Protein AF-A0A2V7NY62-F1 (afdb_monomer_lite)

Radius of gyration: 22.8 Å; chains: 1; bounding box: 53×34×75 Å

Sequence (214 aa):
GAIASGAIGDGGRGTGDGFYSIYVAPWLTPFALSVGVFALVAFAFLAAVYLTLETEDQPLREDFRRRALGAGVALFFAAVAVLLLARGGAPSLLDDLVFAPWALPLHLLTGVAAVTALGALSRRHYRIARIAAAGQVTLIFWGWPLSQYPNILPPDLAIADVAAPDATLRLALGALVLGAIVLFPSLYLLFRVFKRTSDVRHQTSDISRPASDV

pLDDT: mean 87.35, std 12.33, range [49.97, 98.19]

Foldseek 3Di:
DLQLLLLQVVLPPPPVDDPCSNPPVSCVDQLNVLVVVLVVLLVQLLVLLVCLVVDPDPVVSVVSLVSNLVSLVVNVVSVVSNLVSCVVRPVLLNCLCCPPPVNVVLVVLLVVLSCQLNVCSVVVVSVSNNVSSVSNVVSVVVSRVSSQPQASGPPPHGCVVPPDPPVVVVVVVVCVVVCCVVPVVVVVVVVVVVVVVVVVVVVVVVVPPPPPDD

Secondary structure (DSSP, 8-state):
-TTTTTTTGGGGS--S--HHHHHTGGGGSHHHHHHHHHHHHHHHHHHHHHHHHH--SHHHHHHHHHHHHHHHHHHHHHHHHHHHHHHHH-HHHHHHHHHSTTHHHHHHHHHHHHHHHHHHHHTT-HHHHHHHHHHHHHHHHHHHHHHHTTEEETTTEETTTTPPPHHHHHHHHHHHHHHHHHHHHHHHHHHHHHHHHHHHHHHHHHHTS-----

Structure (mmCIF, N/CA/C/O backbone):
data_AF-A0A2V7NY62-F1
#
_entry.id   AF-A0A2V7NY62-F1
#
loop_
_atom_site.group_PDB
_atom_site.id
_atom_site.type_symbol
_atom_site.label_atom_id
_atom_site.label_alt_id
_atom_site.label_comp_id
_atom_site.label_asym_id
_atom_site.label_entity_id
_atom_site.label_seq_id
_atom_site.pdbx_PDB_ins_code
_atom_site.Cartn_x
_atom_site.Cartn_y
_atom_site.Cartn_z
_atom_site.occupancy
_atom_site.B_iso_or_equiv
_atom_site.auth_seq_id
_atom_site.auth_comp_id
_atom_site.auth_asym_id
_atom_site.auth_atom_id
_atom_site.pdbx_PDB_model_num
ATOM 1 N N . GLY A 1 1 ? 10.265 -2.817 -4.741 1.00 79.00 1 GLY A N 1
ATOM 2 C CA . GLY A 1 1 ? 11.641 -2.301 -4.699 1.00 79.00 1 GLY A CA 1
ATOM 3 C C . GLY A 1 1 ? 12.320 -2.559 -6.021 1.00 79.00 1 GLY A C 1
ATOM 4 O O . GLY A 1 1 ? 12.013 -1.852 -6.963 1.00 79.00 1 GLY A O 1
ATOM 5 N N . ALA A 1 2 ? 13.122 -3.623 -6.109 1.00 84.88 2 ALA A N 1
ATOM 6 C CA . ALA A 1 2 ? 13.931 -3.963 -7.287 1.00 84.88 2 ALA A CA 1
ATOM 7 C C . ALA A 1 2 ? 13.157 -4.084 -8.620 1.00 84.88 2 ALA A C 1
ATOM 9 O O . ALA A 1 2 ? 13.650 -3.644 -9.653 1.00 84.88 2 ALA A O 1
ATOM 10 N N . ILE A 1 3 ? 11.937 -4.639 -8.595 1.00 84.56 3 ILE A N 1
ATOM 11 C CA . ILE A 1 3 ? 11.057 -4.706 -9.780 1.00 84.56 3 ILE A CA 1
ATOM 12 C C . ILE A 1 3 ? 10.608 -3.302 -10.201 1.00 84.56 3 ILE A C 1
ATOM 14 O O . ILE A 1 3 ? 10.753 -2.919 -11.354 1.00 84.56 3 ILE A O 1
ATOM 18 N N . ALA A 1 4 ? 10.104 -2.519 -9.246 1.00 82.31 4 ALA A N 1
ATOM 19 C CA . ALA A 1 4 ? 9.559 -1.187 -9.503 1.00 82.31 4 ALA A CA 1
ATOM 20 C C . ALA A 1 4 ? 10.626 -0.178 -9.970 1.00 82.31 4 ALA A C 1
ATOM 22 O O . ALA A 1 4 ? 10.297 0.788 -10.645 1.00 82.31 4 ALA A O 1
ATOM 23 N N . SER A 1 5 ? 11.897 -0.402 -9.623 1.00 81.69 5 SER A N 1
ATOM 24 C CA . SER A 1 5 ? 13.030 0.382 -10.125 1.00 81.69 5 SER A CA 1
ATOM 25 C C . SER A 1 5 ? 13.551 -0.070 -11.491 1.00 81.69 5 SER A C 1
ATOM 27 O O . SER A 1 5 ? 14.477 0.547 -11.998 1.00 81.69 5 SER A O 1
ATOM 29 N N . GLY A 1 6 ? 13.046 -1.171 -12.059 1.00 79.06 6 GLY A N 1
ATOM 30 C CA . GLY A 1 6 ? 13.589 -1.749 -13.296 1.00 79.06 6 GLY A CA 1
ATOM 31 C C . GLY A 1 6 ? 14.977 -2.388 -13.142 1.00 79.06 6 GLY A C 1
ATOM 32 O O . GLY A 1 6 ? 15.514 -2.933 -14.098 1.00 79.06 6 GLY A O 1
ATOM 33 N N . ALA A 1 7 ? 15.538 -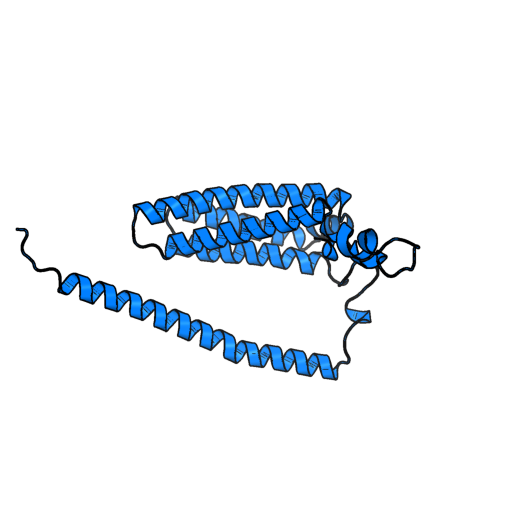2.417 -11.927 1.00 77.75 7 ALA A N 1
ATOM 34 C CA . ALA A 1 7 ? 16.925 -2.822 -11.662 1.00 77.75 7 ALA A CA 1
ATOM 35 C C . ALA A 1 7 ? 17.218 -4.308 -11.960 1.00 77.75 7 ALA A C 1
ATOM 37 O O . ALA A 1 7 ? 18.371 -4.724 -11.968 1.00 77.75 7 ALA A O 1
ATOM 38 N N . ILE A 1 8 ? 16.177 -5.117 -12.176 1.00 75.50 8 ILE A N 1
ATOM 39 C CA . ILE A 1 8 ? 16.282 -6.535 -12.552 1.00 75.50 8 ILE A CA 1
ATOM 40 C C . ILE A 1 8 ? 16.370 -6.700 -14.084 1.00 75.50 8 ILE A C 1
ATOM 42 O O . ILE A 1 8 ? 16.886 -7.709 -14.560 1.00 75.50 8 ILE A O 1
ATOM 46 N N . GLY A 1 9 ? 15.902 -5.716 -14.865 1.00 63.53 9 GLY A N 1
ATOM 47 C CA . GLY A 1 9 ? 15.844 -5.781 -16.332 1.00 63.53 9 GLY A CA 1
ATOM 48 C C . GLY A 1 9 ? 17.215 -5.798 -17.015 1.00 63.53 9 GLY A C 1
ATOM 49 O O . GLY A 1 9 ? 17.368 -6.405 -18.072 1.00 63.53 9 GLY A O 1
ATOM 50 N N . ASP A 1 10 ? 18.237 -5.224 -16.379 1.00 59.34 10 ASP A N 1
ATOM 51 C CA . ASP A 1 10 ? 19.603 -5.191 -16.920 1.00 59.34 10 ASP A CA 1
ATOM 52 C C . ASP A 1 10 ? 20.361 -6.515 -16.744 1.00 59.34 10 ASP A C 1
ATOM 54 O O . ASP A 1 10 ? 21.336 -6.788 -17.446 1.00 59.34 10 ASP A O 1
ATOM 58 N N . GLY A 1 11 ? 19.872 -7.388 -15.860 1.00 55.59 11 GLY A N 1
ATOM 59 C CA . GLY A 1 11 ? 20.559 -8.598 -15.423 1.00 55.59 11 GLY A CA 1
ATOM 60 C C . GLY A 1 11 ? 20.749 -9.700 -16.476 1.00 55.59 11 GLY A C 1
ATOM 61 O O . GLY A 1 11 ? 21.504 -10.643 -16.262 1.00 55.59 11 GLY A O 1
ATOM 62 N N . GLY A 1 12 ? 20.087 -9.611 -17.628 1.00 52.84 12 GLY A N 1
ATOM 63 C CA . GLY A 1 12 ? 20.143 -10.640 -18.673 1.00 52.84 12 GLY A CA 1
ATOM 64 C C . GLY A 1 12 ? 21.015 -10.295 -19.881 1.00 52.84 12 GLY A C 1
ATOM 65 O O . GLY A 1 12 ? 21.162 -11.127 -20.773 1.00 52.84 12 GLY A O 1
ATOM 66 N N . ARG A 1 13 ? 21.577 -9.081 -19.951 1.00 56.19 13 ARG A N 1
ATOM 67 C CA . ARG A 1 13 ? 22.148 -8.529 -21.197 1.00 56.19 13 ARG A CA 1
ATOM 68 C C . ARG A 1 13 ? 23.584 -8.962 -21.514 1.00 56.19 13 ARG A C 1
ATOM 70 O O . ARG A 1 13 ? 24.153 -8.487 -22.491 1.00 56.19 13 ARG A O 1
ATOM 77 N N . GLY A 1 14 ? 24.170 -9.875 -20.737 1.00 53.78 14 GLY A N 1
ATOM 78 C CA . GLY A 1 14 ? 25.509 -10.403 -21.022 1.00 53.78 14 GLY A CA 1
ATOM 79 C C . GLY A 1 14 ? 26.622 -9.359 -20.886 1.00 53.78 14 GLY A C 1
ATOM 80 O O . GLY A 1 14 ? 27.592 -9.403 -21.635 1.00 53.78 14 GLY A O 1
ATOM 81 N N . THR A 1 15 ? 26.506 -8.433 -19.927 1.00 60.53 15 THR A N 1
ATOM 82 C CA . THR A 1 15 ? 27.477 -7.347 -19.680 1.00 60.53 15 THR A CA 1
ATOM 83 C C . THR A 1 15 ? 28.841 -7.823 -19.157 1.00 60.53 15 THR A C 1
ATOM 85 O O . THR A 1 15 ? 29.740 -7.009 -18.971 1.00 60.53 15 THR A O 1
ATOM 88 N N . GLY A 1 16 ? 29.031 -9.130 -18.935 1.00 60.09 16 GLY A N 1
ATOM 89 C CA . GLY A 1 16 ? 30.239 -9.689 -18.311 1.00 60.09 16 GLY A CA 1
ATOM 90 C C . GLY A 1 16 ? 30.264 -9.549 -16.784 1.00 60.09 16 GLY A C 1
ATOM 91 O O . GLY A 1 16 ? 31.255 -9.901 -16.148 1.00 60.09 16 GLY A O 1
ATOM 92 N N . ASP A 1 17 ? 29.168 -9.068 -16.199 1.00 70.56 17 ASP A N 1
ATOM 93 C CA . ASP A 1 17 ? 28.997 -8.903 -14.763 1.00 70.56 17 ASP A CA 1
ATOM 94 C C . ASP A 1 17 ? 28.769 -10.244 -14.044 1.00 70.56 17 ASP A C 1
ATOM 96 O O . ASP A 1 17 ? 28.156 -11.176 -14.568 1.00 70.56 17 ASP A O 1
ATOM 100 N N . GLY A 1 18 ? 29.280 -10.356 -12.815 1.00 81.00 18 GLY A N 1
ATOM 101 C CA . GLY A 1 18 ? 29.155 -11.569 -12.005 1.00 81.00 18 GLY A CA 1
ATOM 102 C C . GLY A 1 18 ? 27.724 -11.842 -11.517 1.00 81.00 18 GLY A C 1
ATOM 103 O O . GLY A 1 18 ? 26.874 -10.958 -11.457 1.00 81.00 18 GLY A O 1
ATOM 104 N N . PHE A 1 19 ? 27.464 -13.074 -11.065 1.00 83.69 19 PHE A N 1
ATOM 105 C CA . PHE A 1 19 ? 26.154 -13.490 -10.531 1.00 83.69 19 PHE A CA 1
ATOM 106 C C . PHE A 1 19 ? 25.592 -12.524 -9.469 1.00 83.69 19 PHE A C 1
ATOM 108 O O . PHE A 1 19 ? 24.400 -12.225 -9.455 1.00 83.69 19 PHE A O 1
ATOM 115 N N . TYR A 1 20 ? 26.448 -12.014 -8.580 1.00 85.06 20 TYR A N 1
ATOM 116 C CA . TYR A 1 20 ? 26.029 -11.131 -7.492 1.00 85.06 20 TYR A CA 1
ATOM 117 C C . TYR A 1 20 ? 25.427 -9.808 -7.988 1.00 85.06 20 TYR A C 1
ATOM 119 O O . TYR A 1 20 ? 24.367 -9.408 -7.508 1.00 85.06 20 TYR A O 1
ATOM 127 N N . SER A 1 21 ? 26.074 -9.130 -8.938 1.00 82.75 21 SER A N 1
ATOM 128 C CA . SER A 1 21 ? 25.613 -7.829 -9.444 1.00 82.75 21 SER A CA 1
ATOM 129 C C . SER A 1 21 ? 24.309 -7.945 -10.224 1.00 82.75 21 SER A C 1
ATOM 131 O O . SER A 1 21 ? 23.490 -7.036 -10.167 1.00 82.75 21 SER A O 1
ATOM 133 N N . ILE A 1 22 ? 24.092 -9.082 -10.881 1.00 81.56 22 ILE A N 1
ATOM 134 C CA . ILE A 1 22 ? 22.891 -9.359 -11.667 1.00 81.56 22 ILE A CA 1
ATOM 135 C C . ILE A 1 22 ? 21.709 -9.785 -10.782 1.00 81.56 22 ILE A C 1
ATOM 137 O O . ILE A 1 22 ? 20.609 -9.255 -10.914 1.00 81.56 22 ILE A O 1
ATOM 141 N N . TYR A 1 23 ? 21.911 -10.751 -9.880 1.00 82.44 23 TYR A N 1
ATOM 142 C CA . TYR A 1 23 ? 20.799 -11.427 -9.198 1.00 82.44 23 TYR A CA 1
ATOM 143 C C . TYR A 1 23 ? 20.583 -10.982 -7.750 1.00 82.44 23 TYR A C 1
ATOM 145 O O . TYR A 1 23 ? 19.488 -11.172 -7.224 1.00 82.44 23 TYR A O 1
ATOM 153 N N . VAL A 1 24 ? 21.593 -10.403 -7.091 1.00 87.00 24 VAL A N 1
ATOM 154 C CA . VAL A 1 24 ? 21.549 -10.101 -5.647 1.00 87.00 24 VAL A CA 1
ATOM 155 C C . VAL A 1 24 ? 21.560 -8.597 -5.384 1.00 87.00 24 VAL A C 1
ATOM 157 O O . VAL A 1 24 ? 20.684 -8.090 -4.684 1.00 87.00 24 VAL A O 1
ATOM 160 N N . ALA A 1 25 ? 22.508 -7.866 -5.972 1.00 87.94 25 ALA A N 1
ATOM 161 C CA . ALA A 1 25 ? 22.685 -6.433 -5.741 1.00 87.94 25 ALA A CA 1
ATOM 162 C C . ALA A 1 25 ? 21.423 -5.576 -6.005 1.00 87.94 25 ALA A C 1
ATOM 164 O O . ALA A 1 25 ? 21.153 -4.693 -5.184 1.00 87.94 25 ALA A O 1
ATOM 165 N N . PRO A 1 26 ? 20.587 -5.837 -7.038 1.00 88.25 26 PRO A N 1
ATOM 166 C CA . PRO A 1 26 ? 19.379 -5.044 -7.294 1.00 88.25 26 PRO A CA 1
ATOM 167 C C . PRO A 1 26 ? 18.376 -5.042 -6.130 1.00 88.25 26 PRO A C 1
ATOM 169 O O . PRO A 1 26 ? 17.662 -4.059 -5.906 1.00 88.25 26 PRO A O 1
ATOM 172 N N . TRP A 1 27 ? 18.348 -6.124 -5.347 1.00 88.62 27 TRP A N 1
ATOM 173 C CA . TRP A 1 27 ? 17.464 -6.289 -4.190 1.00 88.62 27 TRP A CA 1
ATOM 174 C C . TRP A 1 27 ? 17.947 -5.551 -2.941 1.00 88.62 27 TRP A C 1
ATOM 176 O O . TRP A 1 27 ? 17.144 -5.275 -2.051 1.00 88.62 27 TRP A O 1
ATOM 186 N N . LEU A 1 28 ? 19.234 -5.202 -2.888 1.00 92.12 28 LEU A N 1
ATOM 187 C CA . LEU A 1 28 ? 19.882 -4.544 -1.750 1.00 92.12 28 LEU A CA 1
ATOM 188 C C . LEU A 1 28 ? 20.084 -3.038 -1.966 1.00 92.12 28 LEU A C 1
ATOM 190 O O . LEU A 1 28 ? 20.784 -2.383 -1.194 1.00 92.12 28 LEU A O 1
ATOM 194 N N . THR A 1 29 ? 19.468 -2.466 -3.002 1.00 91.75 29 THR A N 1
ATOM 195 C CA . THR A 1 29 ? 19.510 -1.020 -3.235 1.00 91.75 29 THR A CA 1
ATOM 196 C C . THR A 1 29 ? 18.784 -0.261 -2.114 1.00 91.75 29 THR A C 1
ATOM 198 O O . THR A 1 29 ? 17.789 -0.760 -1.575 1.00 91.75 29 THR A O 1
ATOM 201 N N . PRO A 1 30 ? 19.205 0.975 -1.774 1.00 93.75 30 PRO A N 1
ATOM 202 C CA . PRO A 1 30 ? 18.539 1.777 -0.745 1.00 93.75 30 PRO A CA 1
ATOM 203 C C . PRO A 1 30 ? 17.033 1.946 -0.982 1.00 93.75 30 PRO A C 1
ATOM 205 O O . PRO A 1 30 ? 16.245 1.865 -0.043 1.00 93.75 30 PRO A O 1
ATOM 208 N N . PHE A 1 31 ? 16.621 2.119 -2.243 1.00 92.56 31 PHE A N 1
ATOM 209 C CA . PHE A 1 31 ? 15.210 2.182 -2.622 1.00 92.56 31 PHE A CA 1
ATOM 210 C C . PHE A 1 31 ? 14.484 0.843 -2.418 1.00 92.56 31 PHE A C 1
ATOM 212 O O . PHE A 1 31 ? 13.377 0.814 -1.884 1.00 92.56 31 PHE A O 1
ATOM 219 N N . ALA A 1 32 ? 15.085 -0.292 -2.794 1.00 93.44 32 ALA A N 1
ATOM 220 C CA . ALA A 1 32 ? 14.453 -1.591 -2.570 1.00 93.44 32 ALA A CA 1
ATOM 221 C C . ALA A 1 32 ? 14.270 -1.896 -1.076 1.00 93.44 32 ALA A C 1
ATOM 223 O O . ALA A 1 32 ? 13.191 -2.342 -0.675 1.00 93.44 32 ALA A O 1
ATOM 224 N N . LEU A 1 33 ? 15.284 -1.591 -0.262 1.00 95.56 33 LEU A N 1
ATOM 225 C CA . LEU A 1 33 ? 15.228 -1.751 1.188 1.00 95.56 33 LEU A CA 1
ATOM 226 C C . LEU A 1 33 ? 14.191 -0.823 1.827 1.00 95.56 33 LEU A C 1
ATOM 228 O O . LEU A 1 33 ? 13.427 -1.276 2.678 1.00 95.56 33 LEU A O 1
ATOM 232 N N . SER A 1 34 ? 14.100 0.442 1.402 1.00 96.19 34 SER A N 1
ATOM 233 C CA . SER A 1 34 ? 13.106 1.373 1.950 1.00 96.19 34 SER A CA 1
ATOM 234 C C . SER A 1 34 ? 11.674 0.938 1.646 1.00 96.19 34 SER A C 1
ATOM 236 O O . SER A 1 34 ? 10.823 1.004 2.530 1.00 96.19 34 SER A O 1
ATOM 238 N N . VAL A 1 35 ? 11.415 0.401 0.448 1.00 95.25 35 VAL A N 1
ATOM 239 C CA . VAL A 1 35 ? 10.116 -0.197 0.099 1.00 95.25 35 VAL A CA 1
ATOM 240 C C . VAL A 1 35 ? 9.810 -1.414 0.983 1.00 95.25 35 VAL A C 1
ATOM 242 O O . VAL A 1 35 ? 8.673 -1.580 1.423 1.00 95.25 35 VAL A O 1
ATOM 245 N N . GLY A 1 36 ? 10.812 -2.245 1.290 1.00 95.62 36 GLY A N 1
ATOM 246 C CA . GLY A 1 36 ? 10.665 -3.375 2.216 1.00 95.62 36 GLY A CA 1
ATOM 247 C C . GLY A 1 36 ? 10.337 -2.936 3.648 1.00 95.62 36 GLY A C 1
ATOM 248 O O . GLY A 1 36 ? 9.400 -3.453 4.256 1.00 95.62 36 GLY A O 1
ATOM 249 N N . VAL A 1 37 ? 11.053 -1.934 4.168 1.00 97.38 37 VAL A N 1
ATOM 250 C CA . VAL A 1 37 ? 10.785 -1.336 5.488 1.00 97.38 37 VAL A CA 1
ATOM 251 C C . VAL A 1 37 ? 9.393 -0.709 5.528 1.00 97.38 37 VAL A C 1
ATOM 253 O O . VAL A 1 37 ? 8.649 -0.921 6.481 1.00 97.38 37 VAL A O 1
ATOM 256 N N . PHE A 1 38 ? 9.004 0.015 4.481 1.00 97.44 38 PHE A N 1
ATOM 257 C CA . PHE A 1 38 ? 7.668 0.587 4.353 1.00 97.44 38 PHE A CA 1
ATOM 258 C C . PHE A 1 38 ? 6.573 -0.483 4.425 1.00 97.44 38 PHE A C 1
ATOM 260 O O . PHE A 1 38 ? 5.624 -0.336 5.197 1.00 97.44 38 PHE A O 1
ATOM 267 N N . ALA A 1 39 ? 6.733 -1.589 3.692 1.00 96.75 39 ALA A N 1
ATOM 268 C CA . ALA A 1 39 ? 5.800 -2.711 3.745 1.00 96.75 39 ALA A CA 1
ATOM 269 C C . ALA A 1 39 ? 5.725 -3.321 5.155 1.00 96.75 39 ALA A C 1
ATOM 271 O O . ALA A 1 39 ? 4.629 -3.522 5.678 1.00 96.75 39 ALA A O 1
ATOM 272 N N . LEU A 1 40 ? 6.870 -3.552 5.807 1.00 97.94 40 LEU A N 1
ATOM 273 C CA . LEU A 1 40 ? 6.925 -4.066 7.178 1.00 97.94 40 LEU A CA 1
ATOM 274 C C . LEU A 1 40 ? 6.156 -3.164 8.154 1.00 97.94 40 LEU A C 1
ATOM 276 O O . LEU A 1 40 ? 5.351 -3.652 8.949 1.00 97.94 40 LEU A O 1
ATOM 280 N N . VAL A 1 41 ? 6.368 -1.850 8.075 1.00 98.12 41 VAL A N 1
ATOM 281 C CA . VAL A 1 41 ? 5.684 -0.873 8.931 1.00 98.12 41 VAL A CA 1
ATOM 282 C C . VAL A 1 41 ? 4.182 -0.829 8.632 1.00 98.12 41 VAL A C 1
ATOM 284 O O . VAL A 1 41 ? 3.384 -0.745 9.566 1.00 98.12 41 VAL A O 1
ATOM 287 N N . ALA A 1 42 ? 3.769 -0.962 7.368 1.00 97.88 42 ALA A N 1
ATOM 288 C CA . ALA A 1 42 ? 2.356 -1.046 6.994 1.00 97.88 42 ALA A CA 1
ATOM 289 C C . ALA A 1 42 ? 1.675 -2.283 7.600 1.00 97.88 42 ALA A C 1
ATOM 291 O O . ALA A 1 42 ? 0.579 -2.175 8.156 1.00 97.88 42 ALA A O 1
ATOM 292 N N . PHE A 1 43 ? 2.337 -3.443 7.560 1.00 97.88 43 PHE A N 1
ATOM 293 C CA . PHE A 1 43 ? 1.832 -4.657 8.202 1.00 97.88 43 PHE A CA 1
ATOM 294 C C . PHE A 1 43 ? 1.799 -4.536 9.725 1.00 97.88 43 PHE A C 1
ATOM 296 O O . PHE A 1 43 ? 0.810 -4.936 10.336 1.00 97.88 43 PHE A O 1
ATOM 303 N N . ALA A 1 44 ? 2.821 -3.939 10.344 1.00 98.00 44 ALA A N 1
ATOM 304 C CA . ALA A 1 44 ? 2.837 -3.687 11.783 1.00 98.00 44 ALA A CA 1
ATOM 305 C C . ALA A 1 44 ? 1.692 -2.753 12.210 1.00 98.00 44 ALA A C 1
ATOM 307 O O . ALA A 1 44 ? 1.009 -3.021 13.201 1.00 98.00 44 ALA A O 1
ATOM 308 N N . PHE A 1 45 ? 1.434 -1.695 11.434 1.00 98.19 45 PHE A N 1
ATOM 309 C CA . PHE A 1 45 ? 0.295 -0.802 11.630 1.00 98.19 45 PHE A CA 1
ATOM 310 C C . PHE A 1 45 ? -1.032 -1.561 11.539 1.00 98.19 45 PHE A C 1
ATOM 312 O O . PHE A 1 45 ? -1.847 -1.487 12.460 1.00 98.19 45 PHE A O 1
ATOM 319 N N . LEU A 1 46 ? -1.235 -2.342 10.474 1.00 97.75 46 LEU A N 1
ATOM 320 C CA . LEU A 1 46 ? -2.472 -3.091 10.269 1.00 97.75 46 LEU A CA 1
ATOM 321 C C . LEU A 1 46 ? -2.693 -4.132 11.377 1.00 97.75 46 LEU A C 1
ATOM 323 O O . LEU A 1 46 ? -3.784 -4.206 11.940 1.00 97.75 46 LEU A O 1
ATOM 327 N N . ALA A 1 47 ? -1.649 -4.874 11.748 1.00 97.81 47 ALA A N 1
ATOM 328 C CA . ALA A 1 47 ? -1.691 -5.838 12.841 1.00 97.81 47 ALA A CA 1
ATOM 329 C C . ALA A 1 47 ? -2.069 -5.166 14.169 1.00 97.81 47 ALA A C 1
ATOM 331 O O . ALA A 1 47 ? -2.996 -5.617 14.838 1.00 97.81 47 ALA A O 1
ATOM 332 N N . ALA A 1 48 ? -1.428 -4.048 14.524 1.00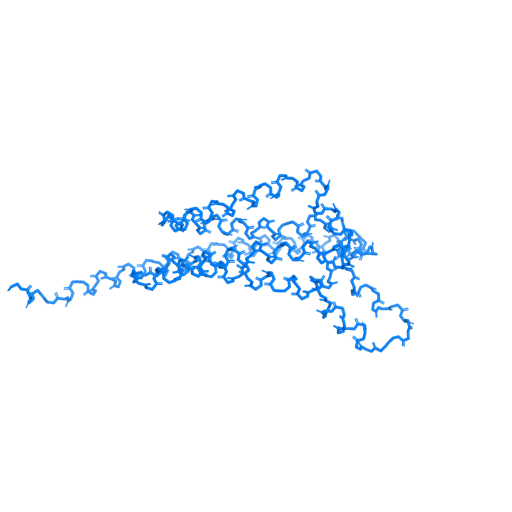 97.44 48 ALA A N 1
ATOM 333 C CA . ALA A 1 48 ? -1.729 -3.321 15.756 1.00 97.44 48 ALA A CA 1
ATOM 334 C C . ALA A 1 48 ? -3.170 -2.782 15.784 1.00 97.44 48 ALA A C 1
ATOM 336 O O . ALA A 1 48 ? -3.846 -2.883 16.809 1.00 97.44 48 ALA A O 1
ATOM 337 N N . VAL A 1 49 ? -3.684 -2.263 14.661 1.00 97.38 49 VAL A N 1
ATOM 338 C CA . VAL A 1 49 ? -5.081 -1.807 14.548 1.00 97.38 49 VAL A CA 1
ATOM 339 C C . VAL A 1 49 ? -6.063 -2.964 14.740 1.00 97.38 49 VAL A C 1
ATOM 341 O O . VAL A 1 49 ? -7.044 -2.823 15.473 1.00 97.38 49 VAL A O 1
ATOM 344 N N . TYR A 1 50 ? -5.804 -4.111 14.109 1.00 95.69 50 TYR A N 1
ATOM 345 C CA . TYR A 1 50 ? -6.660 -5.290 14.237 1.00 95.69 50 TYR A CA 1
ATOM 346 C C . TYR A 1 50 ? -6.636 -5.851 15.665 1.00 95.69 50 TYR A C 1
ATOM 348 O O . TYR A 1 50 ? -7.700 -6.100 16.229 1.00 95.69 50 TYR A O 1
ATOM 356 N N . LEU A 1 51 ? -5.453 -5.959 16.279 1.00 96.06 51 LEU A N 1
ATOM 357 C CA . LEU A 1 51 ? -5.290 -6.420 17.662 1.00 96.06 51 LEU A CA 1
ATOM 358 C C . LEU A 1 51 ? -5.944 -5.475 18.672 1.00 96.06 51 LEU A C 1
ATOM 360 O O . LEU A 1 51 ? -6.521 -5.935 19.653 1.00 96.06 51 LEU A O 1
ATOM 364 N N . THR A 1 52 ? -5.936 -4.164 18.416 1.00 95.31 52 THR A N 1
ATOM 365 C CA . THR A 1 52 ? -6.643 -3.188 19.264 1.00 95.31 52 THR A CA 1
ATOM 366 C C . THR A 1 52 ? -8.151 -3.462 19.297 1.00 95.31 52 THR A C 1
ATOM 368 O O . THR A 1 52 ? -8.780 -3.321 20.340 1.00 95.31 52 THR A O 1
ATOM 371 N N . LEU A 1 53 ? -8.752 -3.845 18.166 1.00 93.69 53 LEU A N 1
ATOM 372 C CA . LEU A 1 53 ? -10.186 -4.141 18.105 1.00 93.69 53 LEU A CA 1
ATOM 373 C C . LEU A 1 53 ? -10.532 -5.493 18.744 1.00 93.69 53 LEU A C 1
ATOM 375 O O . LEU A 1 53 ? -11.612 -5.615 19.314 1.00 93.69 53 LEU A O 1
ATOM 379 N N . GLU A 1 54 ? -9.647 -6.482 18.616 1.00 91.12 54 GLU A N 1
ATOM 380 C CA . GLU A 1 54 ? -9.894 -7.857 19.074 1.00 91.12 54 GLU A CA 1
ATOM 381 C C . GLU A 1 54 ? -9.558 -8.069 20.559 1.00 91.12 54 GLU A C 1
ATOM 383 O O . GLU A 1 54 ? -10.067 -8.986 21.191 1.00 91.12 54 GLU A O 1
ATOM 388 N N . THR A 1 55 ? -8.712 -7.219 21.144 1.00 92.06 55 THR A N 1
ATOM 389 C CA . THR A 1 55 ? -8.319 -7.343 22.552 1.00 92.06 55 THR A CA 1
ATOM 390 C C . THR A 1 55 ? -9.436 -6.857 23.472 1.00 92.06 55 THR A C 1
ATOM 392 O O . THR A 1 55 ? -9.892 -5.716 23.352 1.00 92.06 55 THR A O 1
ATOM 395 N N . GLU A 1 56 ? -9.849 -7.686 24.431 1.00 88.44 56 GLU A N 1
ATOM 396 C CA . GLU A 1 56 ? -10.871 -7.342 25.429 1.00 88.44 56 GLU A CA 1
ATOM 397 C C . GLU A 1 56 ? -10.309 -6.623 26.659 1.00 88.44 56 GLU A C 1
ATOM 399 O O . GLU A 1 56 ? -10.917 -5.666 27.146 1.00 88.44 56 GLU A O 1
ATOM 404 N N . ASP A 1 57 ? -9.123 -7.043 27.106 1.00 91.94 57 ASP A N 1
ATOM 405 C CA . ASP A 1 57 ? -8.422 -6.483 28.258 1.00 91.94 57 ASP A CA 1
ATOM 406 C C . ASP A 1 57 ? -8.009 -5.019 28.018 1.00 91.94 57 ASP A C 1
ATOM 408 O O . ASP A 1 57 ? -7.294 -4.700 27.064 1.00 91.94 57 ASP A O 1
ATOM 412 N N . GLN A 1 58 ? -8.476 -4.103 28.873 1.00 90.75 58 GLN A N 1
ATOM 413 C CA . GLN A 1 58 ? -8.329 -2.656 28.662 1.00 90.75 58 GLN A CA 1
ATOM 414 C C . GLN A 1 58 ? -6.865 -2.174 28.672 1.00 90.75 58 GLN A C 1
ATOM 416 O O . GLN A 1 58 ? -6.503 -1.409 27.770 1.00 90.75 58 GLN A O 1
ATOM 421 N N . PRO A 1 59 ? -6.000 -2.591 29.621 1.00 93.88 59 PRO A N 1
ATOM 422 C CA . PRO A 1 59 ? -4.584 -2.235 29.611 1.00 93.88 59 PRO A CA 1
ATOM 423 C C . PRO A 1 59 ? -3.866 -2.722 28.348 1.00 93.88 59 PRO A C 1
ATOM 425 O O . PRO A 1 59 ? -3.165 -1.937 27.705 1.00 93.88 59 PRO A O 1
ATOM 428 N N . LEU A 1 60 ? -4.083 -3.977 27.940 1.00 94.56 60 LEU A N 1
ATOM 429 C CA . LEU A 1 60 ? -3.459 -4.535 26.738 1.00 94.56 60 LEU A CA 1
ATOM 430 C C . LEU A 1 60 ? -3.977 -3.872 25.450 1.00 94.56 60 LEU A C 1
ATOM 432 O O . LEU A 1 60 ? -3.204 -3.575 24.537 1.00 94.56 60 LEU A O 1
ATOM 436 N N . ARG A 1 61 ? -5.277 -3.561 25.385 1.00 96.50 61 ARG A N 1
ATOM 437 C CA . ARG A 1 61 ? -5.873 -2.808 24.273 1.00 96.50 61 ARG A CA 1
ATOM 438 C C . ARG A 1 61 ? -5.228 -1.433 24.118 1.00 96.50 61 ARG A C 1
ATOM 440 O O . ARG A 1 61 ? -4.984 -0.983 22.998 1.00 96.50 61 ARG A O 1
ATOM 447 N N . GLU A 1 62 ? -4.972 -0.747 25.227 1.00 94.94 62 GLU A N 1
ATOM 448 C CA . GLU A 1 62 ? -4.340 0.570 25.221 1.00 94.94 62 GLU A CA 1
ATOM 449 C C . GLU A 1 62 ? -2.883 0.508 24.736 1.00 94.94 62 GLU A C 1
ATOM 451 O O . GLU A 1 62 ? -2.454 1.403 24.005 1.00 94.94 62 GLU A O 1
ATOM 456 N N . ASP A 1 63 ? -2.148 -0.561 25.054 1.00 96.31 63 ASP A N 1
ATOM 457 C CA . ASP A 1 63 ? -0.810 -0.806 24.501 1.00 96.31 63 ASP A CA 1
ATOM 458 C C . ASP A 1 63 ? -0.862 -0.984 22.973 1.00 96.31 63 ASP A C 1
ATOM 460 O O . ASP A 1 63 ? -0.185 -0.260 22.236 1.00 96.31 63 ASP A O 1
ATOM 464 N N . PHE A 1 64 ? -1.754 -1.842 22.459 1.00 96.69 64 PHE A N 1
ATOM 465 C CA . PHE A 1 64 ? -1.934 -1.987 21.009 1.00 96.69 64 PHE A CA 1
ATOM 466 C C . PHE A 1 64 ? -2.366 -0.689 20.327 1.00 96.69 64 PHE A C 1
ATOM 468 O O . PHE A 1 64 ? -1.866 -0.378 19.245 1.00 96.69 64 PHE A O 1
ATOM 475 N N . ARG A 1 65 ? -3.212 0.122 20.973 1.00 97.50 65 ARG A N 1
ATOM 476 C CA . ARG A 1 65 ? -3.620 1.434 20.454 1.00 97.50 65 ARG A CA 1
ATOM 477 C C . ARG A 1 65 ? -2.424 2.376 20.306 1.00 97.50 65 ARG A C 1
ATOM 479 O O . ARG A 1 65 ? -2.302 3.053 19.284 1.00 97.50 65 ARG A O 1
ATOM 486 N N . ARG A 1 66 ? -1.536 2.428 21.304 1.00 97.00 66 ARG A N 1
ATOM 487 C CA . ARG A 1 66 ? -0.312 3.248 21.259 1.00 97.00 66 ARG A CA 1
ATOM 488 C C . ARG A 1 66 ? 0.642 2.758 20.176 1.00 97.00 66 ARG A C 1
ATOM 490 O O . ARG A 1 66 ? 1.146 3.576 19.409 1.00 97.00 66 ARG A O 1
ATOM 497 N N . ARG A 1 67 ? 0.825 1.439 20.053 1.00 97.62 67 ARG A N 1
ATOM 498 C CA . ARG A 1 67 ? 1.623 0.826 18.979 1.00 97.62 67 ARG A CA 1
ATOM 499 C C . ARG A 1 67 ? 1.034 1.106 17.599 1.00 97.62 67 ARG A C 1
ATOM 501 O O . ARG A 1 67 ? 1.789 1.414 16.687 1.00 97.62 67 ARG A O 1
ATOM 508 N N . ALA A 1 68 ? -0.291 1.080 17.448 1.00 97.19 68 ALA A N 1
ATOM 509 C CA . ALA A 1 68 ? -0.967 1.419 16.198 1.00 97.19 68 ALA A CA 1
ATOM 510 C C . ALA A 1 68 ? -0.744 2.888 15.811 1.00 97.19 68 ALA A C 1
ATOM 512 O O . ALA A 1 68 ? -0.425 3.178 14.662 1.00 97.19 68 ALA A O 1
ATOM 513 N N . LEU A 1 69 ? -0.847 3.821 16.763 1.00 97.50 69 LEU A N 1
ATOM 514 C CA . LEU A 1 69 ? -0.540 5.232 16.509 1.00 97.50 69 LEU A CA 1
ATOM 515 C C . LEU A 1 69 ? 0.935 5.436 16.139 1.00 97.50 69 LEU A C 1
ATOM 517 O O . LEU A 1 69 ? 1.226 6.099 15.146 1.00 97.50 69 LEU A O 1
ATOM 521 N N . GLY A 1 70 ? 1.856 4.828 16.892 1.00 97.81 70 GLY A N 1
ATOM 522 C CA . GLY A 1 70 ? 3.291 4.892 16.610 1.00 97.81 70 GLY A CA 1
ATOM 523 C C . GLY A 1 70 ? 3.647 4.304 15.243 1.00 97.81 70 GLY A C 1
ATOM 524 O O . GLY A 1 70 ? 4.364 4.936 14.473 1.00 97.81 70 GLY A O 1
ATOM 525 N N . ALA A 1 71 ? 3.087 3.142 14.898 1.00 97.88 71 ALA A N 1
ATOM 526 C CA . ALA A 1 71 ? 3.278 2.504 13.599 1.00 97.88 71 ALA A CA 1
ATOM 527 C C . ALA A 1 71 ? 2.672 3.324 12.453 1.00 97.88 71 ALA A C 1
ATOM 529 O O . ALA A 1 71 ? 3.266 3.392 11.385 1.00 97.88 71 ALA A O 1
ATOM 530 N N . GLY A 1 72 ? 1.537 3.995 12.666 1.00 96.75 72 GLY A N 1
ATOM 531 C CA . GLY A 1 72 ? 0.954 4.890 11.664 1.00 96.75 72 GLY A CA 1
ATOM 532 C C . GLY A 1 72 ? 1.812 6.133 11.400 1.00 96.75 72 GLY A C 1
ATOM 533 O O . GLY A 1 72 ? 1.985 6.529 10.249 1.00 96.75 72 GLY A O 1
ATOM 534 N N . VAL A 1 73 ? 2.421 6.708 12.441 1.00 97.12 73 VAL A N 1
ATOM 535 C CA . VAL A 1 73 ? 3.406 7.794 12.290 1.00 97.12 73 VAL A CA 1
ATOM 536 C C . VAL A 1 73 ? 4.673 7.288 11.596 1.00 97.12 73 VAL A C 1
ATOM 538 O O . VAL A 1 73 ? 5.152 7.914 10.653 1.00 97.12 73 VAL A O 1
ATOM 541 N N . ALA A 1 74 ? 5.189 6.126 12.000 1.00 97.94 74 ALA A N 1
ATOM 542 C CA . ALA A 1 74 ? 6.327 5.494 11.337 1.00 97.94 74 ALA A CA 1
ATOM 543 C C . ALA A 1 74 ? 6.034 5.203 9.856 1.00 97.94 74 ALA A C 1
ATOM 545 O O . ALA A 1 74 ? 6.911 5.381 9.016 1.00 97.94 74 ALA A O 1
ATOM 546 N N . LEU A 1 75 ? 4.799 4.814 9.522 1.00 97.81 75 LEU A N 1
ATOM 547 C CA . LEU A 1 75 ? 4.373 4.542 8.152 1.00 97.81 75 LEU A CA 1
ATOM 548 C C . LEU A 1 75 ? 4.425 5.801 7.287 1.00 97.81 75 LEU A C 1
ATOM 550 O O . LEU A 1 75 ? 4.878 5.736 6.147 1.00 97.81 75 LEU A O 1
ATOM 554 N N . PHE A 1 76 ? 4.013 6.948 7.836 1.00 96.19 76 PHE A N 1
ATOM 555 C CA . PHE A 1 76 ? 4.146 8.237 7.161 1.00 96.19 76 PHE A CA 1
ATOM 556 C C . PHE A 1 76 ? 5.615 8.552 6.849 1.00 96.19 76 PHE A C 1
ATOM 558 O O . PHE A 1 76 ? 5.951 8.830 5.700 1.00 96.19 76 PHE A O 1
ATOM 565 N N . PHE A 1 77 ? 6.512 8.440 7.831 1.00 97.81 77 PHE A N 1
ATOM 566 C CA . PHE A 1 77 ? 7.940 8.686 7.601 1.00 97.81 77 PHE A CA 1
ATOM 567 C C . PHE A 1 77 ? 8.567 7.683 6.629 1.00 97.81 77 PHE A C 1
ATOM 569 O O . PHE A 1 77 ? 9.373 8.075 5.786 1.00 97.81 77 PHE A O 1
ATOM 576 N N . ALA A 1 78 ? 8.169 6.411 6.692 1.00 97.44 78 ALA A N 1
ATOM 577 C CA . ALA A 1 78 ? 8.608 5.401 5.740 1.00 97.44 78 ALA A CA 1
ATOM 578 C C . ALA A 1 78 ? 8.134 5.727 4.312 1.00 97.44 78 ALA A C 1
ATOM 580 O O . ALA A 1 78 ? 8.920 5.598 3.377 1.00 97.44 78 ALA A O 1
ATOM 581 N N . ALA A 1 79 ? 6.902 6.223 4.135 1.00 94.62 79 ALA A N 1
ATOM 582 C CA . ALA A 1 79 ? 6.408 6.687 2.836 1.00 94.62 79 ALA A CA 1
ATOM 583 C C . ALA A 1 79 ? 7.241 7.860 2.296 1.00 94.62 79 ALA A C 1
ATOM 585 O O . ALA A 1 79 ? 7.652 7.842 1.136 1.00 94.62 79 ALA A O 1
ATOM 586 N N . VAL A 1 80 ? 7.547 8.852 3.142 1.00 94.62 80 VAL A N 1
ATOM 587 C CA . VAL A 1 80 ? 8.416 9.979 2.761 1.00 94.62 80 VAL A CA 1
ATOM 588 C C . VAL A 1 80 ? 9.808 9.483 2.364 1.00 94.62 80 VAL A C 1
ATOM 590 O O . VAL A 1 80 ? 10.332 9.902 1.335 1.00 94.62 80 VAL A O 1
ATOM 593 N N . ALA A 1 81 ? 10.398 8.558 3.126 1.00 95.56 81 ALA A N 1
ATOM 594 C CA . ALA A 1 81 ? 11.699 7.976 2.804 1.00 95.56 81 ALA A CA 1
ATOM 595 C C . ALA A 1 81 ? 11.689 7.233 1.457 1.00 95.56 81 ALA A C 1
ATOM 597 O O . ALA A 1 81 ? 12.618 7.395 0.666 1.00 95.56 81 ALA A O 1
ATOM 598 N N . VAL A 1 82 ? 10.630 6.467 1.166 1.00 94.69 82 VAL A N 1
ATOM 599 C CA . VAL A 1 82 ? 10.443 5.812 -0.137 1.00 94.69 82 VAL A CA 1
ATOM 600 C C . VAL A 1 82 ? 10.385 6.846 -1.260 1.00 94.69 82 VAL A C 1
ATOM 602 O O . VAL A 1 82 ? 11.118 6.696 -2.232 1.00 94.69 82 VAL A O 1
ATOM 605 N N . LEU A 1 83 ? 9.594 7.917 -1.121 1.00 91.81 83 LEU A N 1
ATOM 606 C CA . LEU A 1 83 ? 9.485 8.973 -2.140 1.00 91.81 83 LEU A CA 1
ATOM 607 C C . LEU A 1 83 ? 10.811 9.711 -2.377 1.00 91.81 83 LEU A C 1
ATOM 609 O O . LEU A 1 83 ? 11.161 10.007 -3.518 1.00 91.81 83 LEU A O 1
ATOM 613 N N . LEU A 1 84 ? 11.574 9.992 -1.318 1.00 93.12 84 LEU A N 1
ATOM 614 C CA . LEU A 1 84 ? 12.886 10.630 -1.443 1.00 93.12 84 LEU A CA 1
ATOM 615 C C . LEU A 1 84 ? 13.890 9.722 -2.161 1.00 93.12 84 LEU A C 1
ATOM 617 O O . LEU A 1 84 ? 14.601 10.183 -3.051 1.00 93.12 84 LEU A O 1
ATOM 621 N N . LEU A 1 85 ? 13.923 8.435 -1.808 1.00 93.12 85 LEU A N 1
ATOM 622 C CA . LEU A 1 85 ? 14.822 7.459 -2.428 1.00 93.12 85 LEU A CA 1
ATOM 623 C C . LEU A 1 85 ? 14.386 7.075 -3.848 1.00 93.12 85 LEU A C 1
ATOM 625 O O . LEU A 1 85 ? 15.236 6.724 -4.664 1.00 93.12 85 LEU A O 1
ATOM 629 N N . ALA A 1 86 ? 13.097 7.199 -4.174 1.00 91.06 86 ALA A N 1
ATOM 630 C CA . ALA A 1 86 ? 12.581 6.979 -5.521 1.00 91.06 86 ALA A CA 1
ATOM 631 C C . ALA A 1 86 ? 13.181 7.960 -6.539 1.00 91.06 86 ALA A C 1
ATOM 633 O O . ALA A 1 86 ? 13.400 7.570 -7.678 1.00 91.06 86 ALA A O 1
ATOM 634 N N . ARG A 1 87 ? 13.552 9.186 -6.133 1.00 87.94 87 ARG A N 1
ATOM 635 C CA . ARG A 1 87 ? 14.201 10.166 -7.031 1.00 87.94 87 ARG A CA 1
ATOM 636 C C . ARG A 1 87 ? 15.476 9.632 -7.684 1.00 87.94 87 ARG A C 1
ATOM 638 O O . ARG A 1 87 ? 15.749 9.962 -8.830 1.00 87.94 87 ARG A O 1
ATOM 645 N N . GLY A 1 88 ? 16.257 8.842 -6.946 1.00 86.06 88 GLY A N 1
ATOM 646 C CA . GLY A 1 88 ? 17.485 8.225 -7.454 1.00 86.06 88 GLY A CA 1
ATOM 647 C C . GLY A 1 88 ? 17.313 6.765 -7.873 1.00 86.06 88 GLY A C 1
ATOM 648 O O . GLY A 1 88 ? 18.055 6.291 -8.723 1.00 86.06 88 GLY A O 1
ATOM 649 N N . GLY A 1 89 ? 16.363 6.044 -7.268 1.00 82.62 89 GLY A N 1
ATOM 650 C CA . GLY A 1 89 ? 16.187 4.608 -7.488 1.00 82.62 89 GLY A CA 1
ATOM 651 C C . GLY A 1 89 ? 15.128 4.228 -8.521 1.00 82.62 89 GLY A C 1
ATOM 652 O O . GLY A 1 89 ? 15.215 3.142 -9.073 1.00 82.62 89 GLY A O 1
ATOM 653 N N . ALA A 1 90 ? 14.119 5.068 -8.757 1.00 85.62 90 ALA A N 1
ATOM 654 C CA . ALA A 1 90 ? 12.998 4.788 -9.657 1.00 85.62 90 ALA A CA 1
ATOM 655 C C . ALA A 1 90 ? 12.319 6.099 -10.126 1.00 85.62 90 ALA A C 1
ATOM 657 O O . ALA A 1 90 ? 11.167 6.353 -9.766 1.00 85.62 90 ALA A O 1
ATOM 658 N N . PRO A 1 91 ? 13.016 6.963 -10.889 1.00 85.50 91 PRO A N 1
ATOM 659 C CA . PRO A 1 91 ? 12.509 8.290 -11.248 1.00 85.50 91 PRO A CA 1
ATOM 660 C C . PRO A 1 91 ? 11.216 8.230 -12.072 1.00 85.50 91 PRO A C 1
ATOM 662 O O . PRO A 1 91 ? 10.274 8.945 -11.755 1.00 85.50 91 PRO A O 1
ATOM 665 N N . SER A 1 92 ? 11.112 7.316 -13.043 1.00 83.88 92 SER A N 1
ATOM 666 C CA . SER A 1 92 ? 9.894 7.159 -13.855 1.00 83.88 92 SER A CA 1
ATOM 667 C C . SER A 1 92 ? 8.673 6.787 -13.007 1.00 83.88 92 SER A C 1
ATOM 669 O O . SER A 1 92 ? 7.616 7.388 -13.146 1.00 83.88 92 SER A O 1
ATOM 671 N N . LEU A 1 93 ? 8.844 5.861 -12.054 1.00 84.88 93 LEU A N 1
ATOM 672 C CA . LEU A 1 93 ? 7.788 5.490 -11.107 1.00 84.88 93 LEU A CA 1
ATOM 673 C C . LEU A 1 93 ? 7.351 6.691 -10.260 1.00 84.88 93 LEU A C 1
ATOM 675 O O . LEU A 1 93 ? 6.165 6.857 -9.989 1.00 84.88 93 LEU A O 1
ATOM 679 N N . LEU A 1 94 ? 8.310 7.501 -9.800 1.00 86.56 94 LEU A N 1
ATOM 680 C CA . LEU A 1 94 ? 8.018 8.693 -9.010 1.00 86.56 94 LEU A CA 1
ATOM 681 C C . LEU A 1 94 ? 7.203 9.704 -9.820 1.00 86.56 94 LEU A C 1
ATOM 683 O O . LEU A 1 94 ? 6.248 10.263 -9.284 1.00 86.56 94 LEU A O 1
ATOM 687 N N . ASP A 1 95 ? 7.571 9.924 -11.080 1.00 86.94 95 ASP A N 1
ATOM 688 C CA . ASP A 1 95 ? 6.892 10.888 -11.938 1.00 86.94 95 ASP A CA 1
ATOM 689 C C . ASP A 1 95 ? 5.428 10.493 -12.160 1.00 86.94 95 ASP A C 1
ATOM 691 O O . ASP A 1 95 ? 4.530 11.312 -11.951 1.00 86.94 95 ASP A O 1
ATOM 695 N N . ASP A 1 96 ? 5.169 9.220 -12.459 1.00 85.38 96 ASP A N 1
ATOM 696 C CA . ASP A 1 96 ? 3.806 8.707 -12.615 1.00 85.38 96 ASP A CA 1
ATOM 697 C C . ASP A 1 96 ? 3.031 8.712 -11.291 1.00 85.38 96 ASP A C 1
ATOM 699 O O . ASP A 1 96 ? 1.840 9.023 -11.253 1.00 85.38 96 ASP A O 1
ATOM 703 N N . LEU A 1 97 ? 3.698 8.432 -10.169 1.00 84.56 97 LEU A N 1
ATOM 704 C CA . LEU A 1 97 ? 3.056 8.450 -8.858 1.00 84.56 97 LEU A CA 1
ATOM 705 C C . LEU A 1 97 ? 2.691 9.870 -8.400 1.00 84.56 97 LEU A C 1
ATOM 707 O O . LEU A 1 97 ? 1.739 10.018 -7.641 1.00 84.56 97 LEU A O 1
ATOM 711 N N . VAL A 1 98 ? 3.416 10.908 -8.824 1.00 88.06 98 VAL A N 1
ATOM 712 C CA . VAL A 1 98 ? 3.224 12.286 -8.335 1.00 88.06 98 VAL A CA 1
ATOM 713 C C . VAL A 1 98 ? 2.454 13.162 -9.322 1.00 88.06 98 VAL A C 1
ATOM 715 O O . VAL A 1 98 ? 1.608 13.951 -8.898 1.00 88.06 98 VAL A O 1
ATOM 718 N N . PHE A 1 99 ? 2.730 13.044 -10.620 1.00 86.06 99 PHE A N 1
ATOM 719 C CA . PHE A 1 99 ? 2.250 13.989 -11.632 1.00 86.06 99 PHE A CA 1
ATOM 720 C C . PHE A 1 99 ? 1.117 13.448 -12.505 1.00 86.06 99 PHE A C 1
ATOM 722 O O . PHE A 1 99 ? 0.512 14.217 -13.255 1.00 86.06 99 PHE A O 1
ATOM 729 N N . ALA A 1 100 ? 0.776 12.161 -12.402 1.00 88.00 100 ALA A N 1
ATOM 730 C CA . ALA A 1 100 ? -0.351 11.620 -13.145 1.00 88.00 100 ALA A CA 1
ATOM 731 C C . ALA A 1 100 ? -1.690 12.254 -12.706 1.00 88.00 100 ALA A C 1
ATOM 733 O O . ALA A 1 100 ? -1.884 12.584 -11.533 1.00 88.00 100 ALA A O 1
ATOM 734 N N . PRO A 1 101 ? -2.687 12.365 -13.602 1.00 86.88 101 PRO A N 1
ATOM 735 C CA . PRO A 1 101 ? -3.988 12.955 -13.269 1.00 86.88 101 PRO A CA 1
ATOM 736 C C . PRO A 1 101 ? -4.738 12.190 -12.163 1.00 86.88 101 PRO A C 1
ATOM 738 O O . PRO A 1 101 ? -5.526 12.776 -11.421 1.00 86.88 101 PRO A O 1
ATOM 741 N N . TRP A 1 102 ? -4.480 10.887 -12.019 1.00 88.00 102 TRP A N 1
ATOM 742 C CA . TRP A 1 102 ? -5.041 10.048 -10.957 1.00 88.00 102 TRP A CA 1
ATOM 743 C C . TRP A 1 102 ? -4.230 10.097 -9.650 1.00 88.00 102 TRP A C 1
ATOM 745 O O . TRP A 1 102 ? -4.729 9.655 -8.612 1.00 88.00 102 TRP A O 1
ATOM 755 N N . ALA A 1 103 ? -3.014 10.656 -9.662 1.00 89.12 103 ALA A N 1
ATOM 756 C CA . ALA A 1 103 ? -2.151 10.721 -8.487 1.00 89.12 103 ALA A CA 1
ATOM 757 C C . ALA A 1 103 ? -2.794 11.552 -7.376 1.00 89.12 103 ALA A C 1
ATOM 759 O O . ALA A 1 103 ? -2.914 11.088 -6.242 1.00 89.12 103 ALA A O 1
ATOM 760 N N . LEU A 1 104 ? -3.269 12.756 -7.700 1.00 90.69 104 LEU A N 1
ATOM 761 C CA . LEU A 1 104 ? -3.864 13.670 -6.727 1.00 90.69 104 LEU A CA 1
ATOM 762 C C . LEU A 1 104 ? -5.073 13.064 -5.985 1.00 90.69 104 LEU A C 1
ATOM 764 O O . LEU A 1 104 ? -5.046 13.061 -4.750 1.00 90.69 104 LEU A O 1
ATOM 768 N N . PRO A 1 105 ? -6.106 12.508 -6.657 1.00 93.12 105 PRO A N 1
ATOM 769 C CA . PRO A 1 105 ? -7.220 11.884 -5.947 1.00 93.12 105 PRO A CA 1
ATOM 770 C C . PRO A 1 105 ? -6.786 10.654 -5.139 1.00 93.12 105 PRO A C 1
ATOM 772 O O . PRO A 1 105 ? -7.278 10.468 -4.027 1.00 93.12 105 PRO A O 1
ATOM 775 N N . LEU A 1 106 ? -5.838 9.847 -5.629 1.00 92.81 106 LEU A N 1
ATOM 776 C CA . LEU A 1 106 ? -5.329 8.688 -4.890 1.00 92.81 106 LEU A CA 1
ATOM 777 C C . LEU A 1 106 ? -4.617 9.100 -3.589 1.00 92.81 106 LEU A C 1
ATOM 779 O O . LEU A 1 106 ? -4.892 8.537 -2.526 1.00 92.81 106 LEU A O 1
ATOM 783 N N . HIS A 1 107 ? -3.731 10.097 -3.651 1.00 92.81 107 HIS A N 1
ATOM 784 C CA . HIS A 1 107 ? -3.011 10.616 -2.484 1.00 92.81 107 HIS A CA 1
ATOM 785 C C . HIS A 1 107 ? -3.964 11.273 -1.489 1.00 92.81 107 HIS A C 1
ATOM 787 O O . HIS A 1 107 ? -3.838 11.054 -0.283 1.00 92.81 107 HIS A O 1
ATOM 793 N N . LEU A 1 108 ? -4.957 12.017 -1.983 1.00 94.75 108 LEU A N 1
ATOM 794 C CA . LEU A 1 108 ? -5.984 12.623 -1.144 1.00 94.75 108 LEU A CA 1
ATOM 795 C C . LEU A 1 108 ? -6.802 11.554 -0.412 1.00 94.75 108 LEU A C 1
ATOM 797 O O . LEU A 1 108 ? -6.938 11.624 0.807 1.00 94.75 108 LEU A O 1
ATOM 801 N N . LEU A 1 109 ? -7.295 10.535 -1.123 1.00 96.50 109 LEU A N 1
ATOM 802 C CA . LEU A 1 109 ? -8.039 9.425 -0.519 1.00 96.50 109 LEU A CA 1
ATOM 803 C C . LEU A 1 109 ? -7.188 8.663 0.500 1.00 96.50 109 LEU A C 1
ATOM 805 O O . LEU A 1 109 ? -7.668 8.345 1.588 1.00 96.50 109 LEU A O 1
ATOM 809 N N . THR A 1 110 ? -5.915 8.421 0.183 1.00 95.75 110 THR A N 1
ATOM 810 C CA . THR A 1 110 ? -4.972 7.756 1.092 1.00 95.75 110 THR A CA 1
ATOM 811 C C . THR A 1 110 ? -4.745 8.588 2.353 1.00 95.75 110 THR A C 1
ATOM 813 O O . THR A 1 110 ? -4.802 8.057 3.462 1.00 95.75 110 THR A O 1
ATOM 816 N N . GLY A 1 111 ? -4.550 9.902 2.206 1.00 95.81 111 GLY A N 1
ATOM 817 C CA . GLY A 1 111 ? -4.391 10.835 3.319 1.00 95.81 111 GLY A CA 1
ATOM 818 C C . GLY A 1 111 ? -5.644 10.928 4.189 1.00 95.81 111 GLY A C 1
ATOM 819 O O . GLY A 1 111 ? -5.549 10.844 5.412 1.00 95.81 111 GLY A O 1
ATOM 820 N N . VAL A 1 112 ? -6.830 11.012 3.580 1.00 97.81 112 VAL A N 1
ATOM 821 C CA . VAL A 1 112 ? -8.117 10.994 4.295 1.00 97.81 112 VAL A CA 1
ATOM 822 C C . VAL A 1 112 ? -8.291 9.684 5.059 1.00 97.81 112 VAL A C 1
ATOM 824 O O . VAL A 1 112 ? -8.667 9.713 6.232 1.00 97.81 112 VAL A O 1
ATOM 827 N N . ALA A 1 113 ? -7.978 8.540 4.447 1.00 97.12 113 ALA A N 1
ATOM 828 C CA . ALA A 1 113 ? -8.033 7.241 5.111 1.00 97.12 113 ALA A CA 1
ATOM 829 C C . ALA A 1 113 ? -7.054 7.169 6.297 1.00 97.12 113 ALA A C 1
ATOM 831 O O . ALA A 1 113 ? -7.444 6.725 7.377 1.00 97.12 113 ALA A O 1
ATOM 832 N N . ALA A 1 114 ? -5.834 7.693 6.145 1.00 96.50 114 ALA A N 1
ATOM 833 C CA . ALA A 1 114 ? -4.839 7.747 7.214 1.00 96.50 114 ALA A CA 1
ATOM 834 C C . ALA A 1 114 ? -5.275 8.634 8.389 1.00 96.50 114 ALA A C 1
ATOM 836 O O . ALA A 1 114 ? -5.269 8.197 9.542 1.00 96.50 114 ALA A O 1
ATOM 837 N N . VAL A 1 115 ? -5.727 9.859 8.110 1.00 97.44 115 VAL A N 1
ATOM 838 C CA . VAL A 1 115 ? -6.242 10.781 9.134 1.00 97.44 115 VAL A CA 1
ATOM 839 C C . VAL A 1 115 ? -7.467 10.187 9.826 1.00 97.44 115 VAL A C 1
ATOM 841 O O . VAL A 1 115 ? -7.582 10.257 11.050 1.00 97.44 115 VAL A O 1
ATOM 844 N N . THR A 1 116 ? -8.358 9.541 9.071 1.00 97.62 116 THR A N 1
ATOM 845 C CA . THR A 1 116 ? -9.531 8.855 9.626 1.00 97.62 116 THR A CA 1
ATOM 846 C C . THR A 1 116 ? -9.112 7.703 10.533 1.00 97.62 116 THR A C 1
ATOM 848 O O . THR A 1 116 ? -9.650 7.579 11.631 1.00 97.62 116 THR A O 1
ATOM 851 N N . ALA A 1 117 ? -8.129 6.892 10.132 1.00 96.50 117 ALA A N 1
ATOM 852 C CA . ALA A 1 117 ? -7.636 5.777 10.932 1.00 96.50 117 ALA A CA 1
ATOM 853 C C . ALA A 1 117 ? -7.013 6.255 12.253 1.00 96.50 117 ALA A C 1
ATOM 855 O O . ALA A 1 117 ? -7.405 5.792 13.326 1.00 96.50 117 ALA A O 1
ATOM 856 N N . LEU A 1 118 ? -6.101 7.230 12.194 1.00 96.25 118 LEU A N 1
ATOM 857 C CA . LEU A 1 118 ? -5.422 7.783 13.372 1.00 96.25 118 LEU A CA 1
ATOM 858 C C . LEU A 1 118 ? -6.376 8.565 14.284 1.00 96.25 118 LEU A C 1
ATOM 860 O O . LEU A 1 118 ? -6.327 8.433 15.511 1.00 96.25 118 LEU A O 1
ATOM 864 N N . GLY A 1 119 ? -7.290 9.339 13.699 1.00 96.00 119 GLY A N 1
ATOM 865 C CA . GLY A 1 119 ? -8.324 10.070 14.425 1.00 96.00 119 GLY A CA 1
ATOM 866 C C . GLY A 1 119 ? -9.312 9.131 15.115 1.00 96.00 119 GLY A C 1
ATOM 867 O O . GLY A 1 119 ? -9.647 9.335 16.282 1.00 96.00 119 GLY A O 1
ATOM 868 N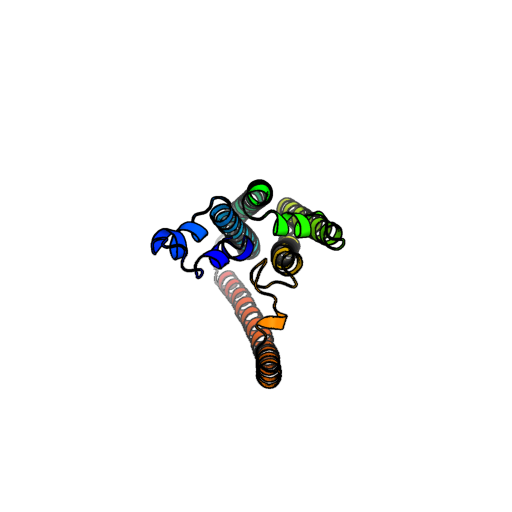 N . ALA A 1 120 ? -9.734 8.062 14.436 1.00 96.06 120 ALA A N 1
ATOM 869 C CA . ALA A 1 120 ? -10.593 7.036 15.016 1.00 96.06 120 ALA A CA 1
ATOM 870 C C . ALA A 1 120 ? -9.878 6.251 16.128 1.00 96.06 120 ALA A C 1
ATOM 872 O O . ALA A 1 120 ? -10.482 6.026 17.175 1.00 96.06 120 ALA A O 1
ATOM 873 N N . LEU A 1 121 ? -8.594 5.902 15.969 1.00 95.38 121 LEU A N 1
ATOM 874 C CA . LEU A 1 121 ? -7.778 5.299 17.037 1.00 95.38 121 LEU A CA 1
ATOM 875 C C . LEU A 1 121 ? -7.679 6.208 18.264 1.00 95.38 121 LEU A C 1
ATOM 877 O O . LEU A 1 121 ? -7.797 5.743 19.398 1.00 95.38 121 LEU A O 1
ATOM 881 N N . SER A 1 122 ? -7.479 7.507 18.046 1.00 94.56 122 SER A N 1
ATOM 882 C CA . SER A 1 122 ? -7.366 8.499 19.120 1.00 94.56 122 SER A CA 1
ATOM 883 C C . SER A 1 122 ? -8.686 8.679 19.871 1.00 94.56 122 SER A C 1
ATOM 885 O O . SER A 1 122 ? -8.691 8.757 21.096 1.00 94.56 122 SER A O 1
ATOM 887 N N . ARG A 1 123 ? -9.814 8.650 19.150 1.00 95.31 123 ARG A N 1
ATOM 888 C CA . ARG A 1 123 ? -11.175 8.715 19.712 1.00 95.31 123 ARG A CA 1
ATOM 889 C C . ARG A 1 123 ? -11.736 7.358 20.157 1.00 95.31 123 ARG A C 1
ATOM 891 O O . ARG A 1 123 ? -12.900 7.283 20.524 1.00 95.31 123 ARG A O 1
ATOM 898 N N . ARG A 1 124 ? -10.934 6.285 20.131 1.00 94.38 124 ARG A N 1
ATOM 899 C CA . ARG A 1 124 ? -11.331 4.913 20.520 1.00 94.38 124 ARG A CA 1
ATOM 900 C C . ARG A 1 124 ? -12.458 4.303 19.661 1.00 94.38 124 ARG A C 1
ATOM 902 O O . ARG A 1 124 ? -13.122 3.355 20.067 1.00 94.38 124 ARG A O 1
ATOM 909 N N . HIS A 1 125 ? -12.653 4.790 18.437 1.00 95.31 125 HIS A N 1
ATOM 910 C CA . HIS A 1 125 ? -13.606 4.251 17.460 1.00 95.31 125 HIS A CA 1
ATOM 911 C C . HIS A 1 125 ? -12.968 3.122 16.624 1.00 95.31 125 HIS A C 1
ATOM 913 O O . HIS A 1 125 ? -12.761 3.245 15.414 1.00 95.31 125 HIS A O 1
ATOM 919 N N . TYR A 1 126 ? -12.644 1.995 17.264 1.00 94.56 126 TYR A N 1
ATOM 920 C CA . TYR A 1 126 ? -11.767 0.956 16.697 1.00 94.56 126 TYR A CA 1
ATOM 921 C C . TYR A 1 126 ? -12.281 0.285 15.410 1.00 94.56 126 TYR A C 1
ATOM 923 O O . TYR A 1 126 ? -11.489 -0.081 14.543 1.00 94.56 126 TYR A O 1
ATOM 931 N N . ARG A 1 127 ? -13.603 0.160 15.228 1.00 94.31 127 ARG A N 1
ATOM 932 C CA . ARG A 1 127 ? -14.182 -0.405 13.991 1.00 94.31 127 ARG A CA 1
ATOM 933 C C . ARG A 1 127 ? -13.927 0.491 12.778 1.00 94.31 127 ARG A C 1
ATOM 935 O O . ARG A 1 127 ? -13.551 -0.007 11.721 1.00 94.31 127 ARG A O 1
ATOM 942 N N . ILE A 1 128 ? -14.091 1.803 12.952 1.00 96.38 128 ILE A N 1
ATOM 943 C CA . ILE A 1 128 ? -13.819 2.795 11.904 1.00 96.38 128 ILE A CA 1
ATOM 944 C C . ILE A 1 128 ? -12.320 2.816 11.608 1.00 96.38 128 ILE A C 1
ATOM 946 O O . ILE A 1 128 ? -11.933 2.770 10.444 1.00 96.38 128 ILE A O 1
ATOM 950 N N . ALA A 1 129 ? -11.483 2.791 12.652 1.00 95.62 129 ALA A N 1
ATOM 951 C CA . ALA A 1 129 ? -10.033 2.723 12.500 1.00 95.62 129 ALA A CA 1
ATOM 952 C C . ALA A 1 129 ? -9.588 1.524 11.652 1.00 95.62 129 ALA A C 1
ATOM 954 O O . ALA A 1 129 ? -8.775 1.687 10.749 1.00 95.62 129 ALA A O 1
ATOM 955 N N . ARG A 1 130 ? -10.159 0.337 11.892 1.00 96.50 130 ARG A N 1
ATOM 956 C CA . ARG A 1 130 ? -9.862 -0.879 11.121 1.00 96.50 130 ARG A CA 1
ATOM 957 C C . ARG A 1 130 ? -10.203 -0.739 9.639 1.00 96.50 130 ARG A C 1
ATOM 959 O O . ARG A 1 130 ? -9.382 -1.098 8.799 1.00 96.50 130 ARG A O 1
ATOM 966 N N . ILE A 1 131 ? -11.398 -0.242 9.322 1.00 97.50 131 ILE A N 1
ATOM 967 C CA . ILE A 1 131 ? -11.845 -0.076 7.931 1.00 97.50 131 ILE A CA 1
ATOM 968 C C . ILE A 1 131 ? -10.984 0.976 7.225 1.00 97.50 131 ILE A C 1
ATOM 970 O O . ILE A 1 131 ? -10.504 0.732 6.122 1.00 97.50 131 ILE A O 1
ATOM 974 N N . ALA A 1 132 ? -10.730 2.107 7.885 1.00 97.25 132 ALA A N 1
ATOM 975 C CA . ALA A 1 132 ? -9.905 3.179 7.344 1.00 97.25 132 ALA A CA 1
ATOM 976 C C . ALA A 1 132 ? -8.446 2.740 7.130 1.00 97.25 132 ALA A C 1
ATOM 978 O O . ALA A 1 132 ? -7.889 3.004 6.071 1.00 97.25 132 ALA A O 1
ATOM 979 N N . ALA A 1 133 ? -7.849 2.005 8.076 1.00 97.00 133 ALA A N 1
ATOM 980 C CA . ALA A 1 133 ? -6.493 1.468 7.943 1.00 97.00 133 ALA A CA 1
ATOM 981 C C . ALA A 1 133 ? -6.382 0.453 6.794 1.00 97.00 133 ALA A C 1
ATOM 983 O O . ALA A 1 133 ? -5.447 0.519 5.998 1.00 97.00 133 ALA A O 1
ATOM 984 N N . ALA A 1 134 ? -7.355 -0.458 6.665 1.00 96.94 134 ALA A N 1
ATOM 985 C CA . ALA A 1 134 ? -7.400 -1.401 5.549 1.00 96.94 134 ALA A CA 1
ATOM 986 C C . ALA A 1 134 ? -7.554 -0.674 4.203 1.00 96.94 134 ALA A C 1
ATOM 988 O O . ALA A 1 134 ? -6.842 -0.989 3.249 1.00 96.94 134 ALA A O 1
ATOM 989 N N . GLY A 1 135 ? -8.431 0.334 4.142 1.00 97.56 135 GLY A N 1
ATOM 990 C CA . GLY A 1 135 ? -8.604 1.190 2.969 1.00 97.56 135 GLY A CA 1
ATOM 991 C C . GLY A 1 135 ? -7.324 1.939 2.602 1.00 97.56 135 GLY A C 1
ATOM 992 O O . GLY A 1 135 ? -6.905 1.891 1.453 1.00 97.56 135 GLY A O 1
ATOM 993 N N . GLN A 1 136 ? -6.652 2.551 3.580 1.00 97.38 136 GLN A N 1
ATOM 994 C CA . GLN A 1 136 ? -5.378 3.248 3.391 1.00 97.38 136 GLN A CA 1
ATOM 995 C C . GLN A 1 136 ? -4.312 2.326 2.783 1.00 97.38 136 GLN A C 1
ATOM 997 O O . GLN A 1 136 ? -3.717 2.673 1.767 1.00 97.38 136 GLN A O 1
ATOM 1002 N N . VAL A 1 137 ? -4.072 1.151 3.378 1.00 96.62 137 VAL A N 1
ATOM 1003 C CA . VAL A 1 137 ? -3.062 0.197 2.882 1.00 96.62 137 VAL A CA 1
ATOM 1004 C C . VAL A 1 137 ? -3.428 -0.318 1.487 1.00 96.62 137 VAL A C 1
ATOM 1006 O O . VAL A 1 137 ? -2.555 -0.465 0.637 1.00 96.62 137 VAL A O 1
ATOM 1009 N N . THR A 1 138 ? -4.718 -0.527 1.221 1.00 96.25 138 THR A N 1
ATOM 1010 C CA . THR A 1 138 ? -5.208 -0.930 -0.104 1.00 96.25 138 THR A CA 1
ATOM 1011 C C . THR A 1 138 ? -4.954 0.157 -1.151 1.00 96.25 138 THR A C 1
ATOM 1013 O O . THR A 1 138 ? -4.457 -0.149 -2.229 1.00 96.25 138 THR A O 1
ATOM 1016 N N . LEU A 1 139 ? -5.237 1.426 -0.840 1.00 95.62 139 LEU A N 1
ATOM 1017 C CA . LEU A 1 139 ? -4.984 2.560 -1.741 1.00 95.62 139 LEU A CA 1
ATOM 1018 C C . LEU A 1 139 ? -3.489 2.734 -2.039 1.00 95.62 139 LEU A C 1
ATOM 1020 O O . LEU A 1 139 ? -3.112 2.918 -3.193 1.00 95.62 139 LEU A O 1
ATOM 1024 N N . ILE A 1 140 ? -2.639 2.598 -1.016 1.00 93.69 140 ILE A N 1
ATOM 1025 C CA . ILE A 1 140 ? -1.177 2.576 -1.169 1.00 93.69 140 ILE A CA 1
ATOM 1026 C C . ILE A 1 140 ? -0.762 1.467 -2.140 1.00 93.69 140 ILE A C 1
ATOM 1028 O O . ILE A 1 140 ? 0.015 1.709 -3.061 1.00 93.69 140 ILE A O 1
ATOM 1032 N N . PHE A 1 141 ? -1.291 0.256 -1.943 1.00 92.69 141 PHE A N 1
ATOM 1033 C CA . PHE A 1 141 ? -0.973 -0.889 -2.789 1.00 92.69 141 PHE A CA 1
ATOM 1034 C C . PHE A 1 141 ? -1.419 -0.675 -4.241 1.00 92.69 141 PHE A C 1
ATOM 1036 O O . PHE A 1 141 ? -0.692 -1.067 -5.144 1.00 92.69 141 PHE A O 1
ATOM 1043 N N . TRP A 1 142 ? -2.557 -0.009 -4.472 1.00 92.19 142 TRP A N 1
ATOM 1044 C CA . TRP A 1 142 ? -3.048 0.347 -5.810 1.00 92.19 142 TRP A CA 1
ATOM 1045 C C . TRP A 1 142 ? -2.224 1.425 -6.519 1.00 92.19 142 TRP A C 1
ATOM 1047 O O . TRP A 1 142 ? -2.172 1.423 -7.748 1.00 92.19 142 TRP A O 1
ATOM 1057 N N . GLY A 1 143 ? -1.553 2.317 -5.787 1.00 89.50 143 GLY A N 1
ATOM 1058 C CA . GLY A 1 143 ? -0.704 3.346 -6.395 1.00 89.50 143 GLY A CA 1
ATOM 1059 C C . GLY A 1 143 ? 0.465 2.780 -7.199 1.00 89.50 143 GLY A C 1
ATOM 1060 O O . GLY A 1 143 ? 0.836 3.341 -8.227 1.00 89.50 143 GLY A O 1
ATOM 1061 N N . TRP A 1 144 ? 1.011 1.636 -6.782 1.00 88.50 144 TRP A N 1
ATOM 1062 C CA . TRP A 1 144 ? 2.112 0.976 -7.485 1.00 88.50 144 TRP A CA 1
ATOM 1063 C C . TRP A 1 144 ? 1.738 0.440 -8.884 1.00 88.50 144 TRP A C 1
ATOM 1065 O O . TRP A 1 144 ? 2.356 0.872 -9.852 1.00 88.50 144 TRP A O 1
ATOM 1075 N N . PRO A 1 145 ? 0.747 -0.454 -9.063 1.00 87.31 145 PRO A N 1
ATOM 1076 C CA . PRO A 1 145 ? 0.402 -0.947 -10.394 1.00 87.31 145 PRO A CA 1
ATOM 1077 C C . PRO A 1 145 ? -0.115 0.169 -11.311 1.00 87.31 145 PRO A C 1
ATOM 1079 O O . PRO A 1 145 ? 0.140 0.119 -12.509 1.00 87.31 145 PRO A O 1
ATOM 1082 N N . LEU A 1 146 ? -0.787 1.195 -10.768 1.00 87.75 146 LEU A N 1
ATOM 1083 C CA . LEU A 1 146 ? -1.226 2.358 -11.548 1.00 87.75 146 LEU A CA 1
ATOM 1084 C C . LEU A 1 146 ? -0.058 3.206 -12.062 1.00 87.75 146 LEU A C 1
ATOM 1086 O O . LEU A 1 146 ? -0.117 3.663 -13.198 1.00 87.75 146 LEU A O 1
ATOM 1090 N N . SER A 1 147 ? 0.992 3.390 -11.254 1.00 85.62 147 SER A N 1
ATOM 1091 C CA . SER A 1 147 ? 2.202 4.117 -11.676 1.00 85.62 147 SER A CA 1
ATOM 1092 C C . SER A 1 147 ? 3.078 3.317 -12.628 1.00 85.62 147 SER A C 1
ATOM 1094 O O . SER A 1 147 ? 3.863 3.903 -13.353 1.00 85.62 147 SER A O 1
ATOM 1096 N N . GLN A 1 148 ? 2.966 1.990 -12.642 1.00 85.81 148 GLN A N 1
ATOM 1097 C CA . GLN A 1 148 ? 3.790 1.162 -13.519 1.00 85.81 148 GLN A CA 1
ATOM 1098 C C . GLN A 1 148 ? 3.122 0.853 -14.866 1.00 85.81 148 GLN A C 1
ATOM 1100 O O . GLN A 1 148 ? 3.810 0.559 -15.842 1.00 85.81 148 GLN A O 1
ATOM 1105 N N . TYR A 1 149 ? 1.789 0.899 -14.934 1.00 83.94 149 TYR A N 1
ATOM 1106 C CA . TYR A 1 149 ? 1.032 0.614 -16.152 1.00 83.94 149 TYR A CA 1
ATOM 1107 C C . TYR A 1 149 ? 1.432 1.568 -17.296 1.00 83.94 149 TYR A C 1
ATOM 1109 O O . TYR A 1 149 ? 1.456 2.778 -17.080 1.00 83.94 149 TYR A O 1
ATOM 1117 N N . PRO A 1 150 ? 1.694 1.077 -18.526 1.00 85.75 150 PRO A N 1
ATOM 1118 C CA . PRO A 1 150 ? 1.405 -0.263 -19.062 1.00 85.75 150 PRO A CA 1
ATOM 1119 C C . PRO A 1 150 ? 2.542 -1.293 -18.924 1.00 85.75 150 PRO A C 1
ATOM 1121 O O . PRO A 1 150 ? 2.433 -2.404 -19.450 1.00 85.75 150 PRO A O 1
ATOM 1124 N N . ASN A 1 151 ? 3.631 -0.947 -18.241 1.00 84.12 151 ASN A N 1
ATOM 1125 C CA . ASN A 1 151 ? 4.834 -1.768 -18.158 1.00 84.12 151 ASN A CA 1
ATOM 1126 C C . ASN A 1 151 ? 4.821 -2.679 -16.923 1.00 84.12 151 ASN A C 1
ATOM 1128 O O . ASN A 1 151 ? 4.585 -2.249 -15.794 1.00 84.12 151 ASN A O 1
ATOM 1132 N N . ILE A 1 152 ? 5.128 -3.964 -17.111 1.00 80.19 152 ILE A N 1
ATOM 1133 C CA . ILE A 1 152 ? 5.302 -4.903 -15.990 1.00 80.19 152 ILE A CA 1
ATOM 1134 C C . ILE A 1 152 ? 6.739 -4.883 -15.451 1.00 80.19 152 ILE A C 1
ATOM 1136 O O . ILE A 1 152 ? 6.952 -5.122 -14.261 1.00 80.19 152 ILE A O 1
ATOM 1140 N N . LEU A 1 153 ? 7.708 -4.540 -16.305 1.00 78.44 153 LEU A N 1
ATOM 1141 C CA . LEU A 1 153 ? 9.086 -4.246 -15.921 1.00 78.44 153 LEU A CA 1
ATOM 1142 C C . LEU A 1 153 ? 9.589 -3.059 -16.761 1.00 78.44 153 LEU A C 1
ATOM 1144 O O . LEU A 1 153 ? 9.989 -3.249 -17.910 1.00 78.44 153 LEU A O 1
ATOM 1148 N N . PRO A 1 154 ? 9.512 -1.825 -16.232 1.00 68.81 154 PRO A N 1
ATOM 1149 C CA . PRO A 1 154 ? 9.961 -0.642 -16.955 1.00 68.81 154 PRO A CA 1
ATOM 1150 C C . PRO A 1 154 ? 11.471 -0.671 -17.254 1.00 68.81 154 PRO A C 1
ATOM 1152 O O . PRO A 1 154 ? 12.230 -1.174 -16.421 1.00 68.81 154 PRO A O 1
ATOM 1155 N N . PRO A 1 155 ? 11.922 -0.074 -18.375 1.00 67.75 155 PRO A N 1
ATOM 1156 C CA . PRO A 1 155 ? 11.116 0.458 -19.482 1.00 67.75 155 PRO A CA 1
ATOM 1157 C C . PRO A 1 155 ? 10.776 -0.589 -20.560 1.00 67.75 155 PRO A C 1
ATOM 1159 O O . PRO A 1 155 ? 9.924 -0.331 -21.402 1.00 67.75 155 PRO A O 1
ATOM 1162 N N . ASP A 1 156 ? 11.428 -1.752 -20.538 1.00 70.38 156 ASP A N 1
ATOM 1163 C CA . ASP A 1 156 ? 11.544 -2.624 -21.714 1.00 70.38 156 ASP A CA 1
ATOM 1164 C C . ASP A 1 156 ? 10.433 -3.676 -21.860 1.00 70.38 156 ASP A C 1
ATOM 1166 O O . ASP A 1 156 ? 10.347 -4.326 -22.900 1.00 70.38 156 ASP A O 1
ATOM 1170 N N . LEU A 1 157 ? 9.610 -3.895 -20.827 1.00 78.06 157 LEU A N 1
ATOM 1171 C CA . LEU A 1 157 ? 8.638 -4.990 -20.805 1.00 78.06 157 LEU A CA 1
ATOM 1172 C C . LEU A 1 157 ? 7.205 -4.483 -20.591 1.00 78.06 157 LEU A C 1
ATOM 1174 O O . LEU A 1 157 ? 6.756 -4.284 -19.452 1.00 78.06 157 LEU A O 1
ATOM 1178 N N . ALA A 1 158 ? 6.466 -4.315 -21.688 1.00 84.31 158 ALA A N 1
ATOM 1179 C CA . ALA A 1 158 ? 5.045 -3.990 -21.649 1.00 84.31 158 ALA A CA 1
ATOM 1180 C C . ALA A 1 158 ? 4.186 -5.234 -21.368 1.00 84.31 158 ALA A C 1
ATOM 1182 O O . ALA A 1 158 ? 4.505 -6.347 -21.787 1.00 84.31 158 ALA A O 1
ATOM 1183 N N . ILE A 1 159 ? 3.049 -5.045 -20.688 1.00 83.81 159 ILE A N 1
ATOM 1184 C CA . ILE A 1 159 ? 2.095 -6.134 -20.405 1.00 83.81 159 ILE A CA 1
ATOM 1185 C C . ILE A 1 159 ? 1.572 -6.765 -21.705 1.00 83.81 159 ILE A C 1
ATOM 1187 O O . ILE A 1 159 ? 1.369 -7.975 -21.756 1.00 83.81 159 ILE A O 1
ATOM 1191 N N . ALA A 1 160 ? 1.367 -5.956 -22.749 1.00 83.94 160 ALA A N 1
ATOM 1192 C CA . ALA A 1 160 ? 0.852 -6.417 -24.038 1.00 83.94 160 ALA A CA 1
ATOM 1193 C C . ALA A 1 160 ? 1.830 -7.351 -24.770 1.00 83.94 160 ALA A C 1
ATOM 1195 O O . ALA A 1 160 ? 1.393 -8.313 -25.396 1.00 83.94 160 ALA A O 1
ATOM 1196 N N . ASP A 1 161 ? 3.135 -7.107 -24.638 1.00 84.38 161 ASP A N 1
ATOM 1197 C CA . ASP A 1 161 ? 4.171 -7.846 -25.370 1.00 84.38 161 ASP A CA 1
ATOM 1198 C C . ASP A 1 161 ? 4.460 -9.220 -24.754 1.00 84.38 161 ASP A C 1
ATOM 1200 O O . ASP A 1 161 ? 4.931 -10.131 -25.433 1.00 84.38 161 ASP A O 1
ATOM 1204 N N . VAL A 1 162 ? 4.162 -9.385 -23.462 1.00 84.88 162 VAL A N 1
ATOM 1205 C CA . VAL A 1 162 ? 4.400 -10.628 -22.702 1.00 84.88 162 VAL A CA 1
ATOM 1206 C C . VAL A 1 162 ? 3.083 -11.288 -22.280 1.00 84.88 162 VAL A C 1
ATOM 1208 O O . VAL A 1 162 ? 3.052 -12.196 -21.447 1.00 84.88 162 VAL A O 1
ATOM 1211 N N . ALA A 1 163 ? 1.965 -10.847 -22.858 1.00 86.81 163 ALA A N 1
ATOM 1212 C CA . ALA A 1 163 ? 0.664 -11.435 -22.601 1.00 86.81 163 ALA A CA 1
ATOM 1213 C C . ALA A 1 163 ? 0.635 -12.904 -23.058 1.00 86.81 163 ALA A C 1
ATOM 1215 O O . ALA A 1 163 ? 1.068 -13.257 -24.156 1.00 86.81 163 ALA A O 1
ATOM 1216 N N . ALA A 1 164 ? 0.090 -13.777 -22.209 1.00 88.19 164 ALA A N 1
ATOM 1217 C CA . ALA A 1 164 ? -0.202 -15.150 -22.603 1.00 88.19 164 ALA A CA 1
ATOM 1218 C C . ALA A 1 164 ? -1.276 -15.176 -23.713 1.00 88.19 164 ALA A C 1
ATOM 1220 O O . ALA A 1 164 ? -2.061 -14.232 -23.819 1.00 88.19 164 ALA A O 1
ATOM 1221 N N . PRO A 1 165 ? -1.384 -16.268 -24.496 1.00 93.31 165 PRO A N 1
ATOM 1222 C CA . PRO A 1 165 ? -2.440 -16.405 -25.495 1.00 93.31 165 PRO A CA 1
ATOM 1223 C C . PRO A 1 165 ? -3.840 -16.174 -24.907 1.00 93.31 165 PRO A C 1
ATOM 1225 O O . PRO A 1 165 ? -4.128 -16.620 -23.792 1.00 93.31 165 PRO A O 1
ATOM 1228 N N . ASP A 1 166 ? -4.737 -15.559 -25.684 1.00 91.44 166 ASP A N 1
ATOM 1229 C CA . ASP A 1 166 ? -6.098 -15.187 -25.261 1.00 91.44 166 ASP A CA 1
ATOM 1230 C C . ASP A 1 166 ? -6.869 -16.322 -24.578 1.00 91.44 166 ASP A C 1
ATOM 1232 O O . ASP A 1 166 ? -7.595 -16.100 -23.608 1.00 91.44 166 ASP A O 1
ATOM 1236 N N . ALA A 1 167 ? -6.717 -17.554 -25.072 1.00 93.38 167 ALA A N 1
ATOM 1237 C CA . ALA A 1 167 ? -7.359 -18.727 -24.488 1.00 93.38 167 ALA A CA 1
ATOM 1238 C C . ALA A 1 167 ? -6.902 -18.964 -23.038 1.00 93.38 167 ALA A C 1
ATOM 1240 O O . ALA A 1 167 ? -7.734 -19.161 -22.152 1.00 93.38 167 ALA A O 1
ATOM 1241 N N . THR A 1 168 ? -5.595 -18.875 -22.779 1.00 94.25 168 THR A N 1
ATOM 1242 C CA . THR A 1 168 ? -5.010 -19.017 -21.441 1.00 94.25 168 THR A CA 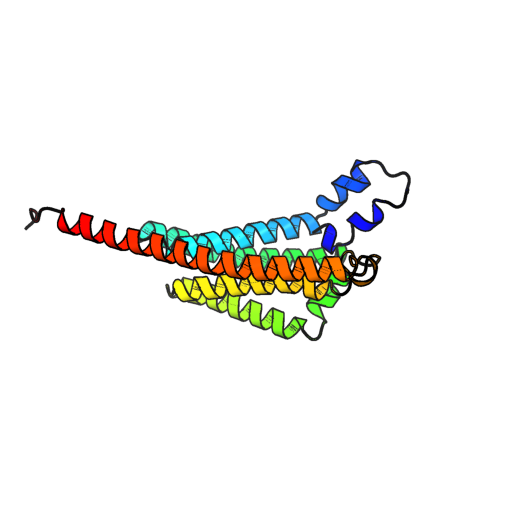1
ATOM 1243 C C . THR A 1 168 ? -5.475 -17.895 -20.520 1.00 94.25 168 THR A C 1
ATOM 1245 O O . THR A 1 168 ? -5.861 -18.167 -19.385 1.00 94.25 168 THR A O 1
ATOM 1248 N N . LEU A 1 169 ? -5.512 -16.648 -21.005 1.00 92.69 169 LEU A N 1
ATOM 1249 C CA . LEU A 1 169 ? -5.997 -15.507 -20.221 1.00 92.69 169 LEU A CA 1
ATOM 1250 C C . LEU A 1 169 ? -7.471 -15.661 -19.833 1.00 92.69 169 LEU A C 1
ATOM 1252 O O . LEU A 1 169 ? -7.822 -15.456 -18.672 1.00 92.69 169 LEU A O 1
ATOM 1256 N N . ARG A 1 170 ? -8.336 -16.080 -20.765 1.00 95.94 170 ARG A N 1
ATOM 1257 C CA . ARG A 1 170 ? -9.762 -16.324 -20.479 1.00 95.94 170 ARG A CA 1
ATOM 1258 C C . ARG A 1 170 ? -9.953 -17.427 -19.440 1.00 95.94 170 ARG A C 1
ATOM 1260 O O . ARG A 1 170 ? -10.764 -17.263 -18.531 1.00 95.94 170 ARG A O 1
ATOM 1267 N N . LEU A 1 171 ? -9.197 -18.522 -19.544 1.00 95.69 171 LEU A N 1
ATOM 1268 C CA . LEU A 1 171 ? -9.238 -19.613 -18.565 1.00 95.69 171 LEU A CA 1
ATOM 1269 C C . LEU A 1 171 ? -8.732 -19.162 -17.191 1.00 95.69 171 LEU A C 1
ATOM 1271 O O . LEU A 1 171 ? -9.377 -19.452 -16.185 1.00 95.69 171 LEU A O 1
ATOM 1275 N N . ALA A 1 172 ? -7.626 -18.415 -17.140 1.00 95.31 172 ALA A N 1
ATOM 1276 C CA . ALA A 1 172 ? -7.076 -17.878 -15.899 1.00 95.31 172 ALA A CA 1
ATOM 1277 C C . ALA A 1 172 ? -8.049 -16.903 -15.216 1.00 95.31 172 ALA A C 1
ATOM 1279 O O . ALA A 1 172 ? -8.275 -17.004 -14.011 1.00 95.31 172 ALA A O 1
ATOM 1280 N N . LEU A 1 173 ? -8.685 -16.007 -15.982 1.00 95.88 173 LEU A N 1
ATOM 1281 C CA . LEU A 1 173 ? -9.720 -15.103 -15.473 1.00 95.88 173 LEU A CA 1
ATOM 1282 C C . LEU A 1 173 ? -10.942 -15.873 -14.962 1.00 95.88 173 LEU A C 1
ATOM 1284 O O . LEU A 1 173 ? -11.437 -15.577 -13.876 1.00 95.88 173 LEU A O 1
ATOM 1288 N N . GLY A 1 174 ? -11.398 -16.891 -15.697 1.00 97.06 174 GLY A N 1
ATOM 1289 C CA . GLY A 1 174 ? -12.490 -17.763 -15.259 1.00 97.06 174 GLY A CA 1
ATOM 1290 C C . GLY A 1 174 ? -12.169 -18.486 -13.948 1.00 97.06 174 GLY A C 1
ATOM 1291 O O . GLY A 1 174 ? -12.983 -18.479 -13.024 1.00 97.06 174 GLY A O 1
ATOM 1292 N N . ALA A 1 175 ? -10.962 -19.043 -13.831 1.00 96.50 175 ALA A N 1
ATOM 1293 C CA . ALA A 1 175 ? -10.487 -19.693 -12.613 1.00 96.50 175 ALA A CA 1
ATOM 1294 C C . ALA A 1 175 ? -10.385 -18.713 -11.433 1.00 96.50 175 ALA A C 1
ATOM 1296 O O . ALA A 1 175 ? -10.783 -19.059 -10.322 1.00 96.50 175 ALA A O 1
ATOM 1297 N N . LEU A 1 176 ? -9.912 -17.483 -11.665 1.00 96.19 176 LEU A N 1
ATOM 1298 C CA . LEU A 1 176 ? -9.825 -16.447 -10.635 1.00 96.19 176 LEU A CA 1
ATOM 1299 C C . LEU A 1 176 ? -11.212 -16.036 -10.126 1.00 96.19 176 LEU A C 1
ATOM 1301 O O . LEU A 1 176 ? -11.415 -15.940 -8.916 1.00 96.19 176 LEU A O 1
ATOM 1305 N N . VAL A 1 177 ? -12.177 -15.838 -11.030 1.00 97.12 177 VAL A N 1
ATOM 1306 C CA . VAL A 1 177 ? -13.565 -15.506 -10.671 1.00 97.12 177 VAL A CA 1
ATOM 1307 C C . VAL A 1 177 ? -14.208 -16.648 -9.890 1.00 97.12 177 VAL A C 1
ATOM 1309 O O . VAL A 1 177 ? -14.782 -16.416 -8.826 1.00 97.12 177 VAL A O 1
ATOM 1312 N N . LEU A 1 178 ? -14.080 -17.885 -10.372 1.00 97.31 178 LEU A N 1
ATOM 1313 C CA . LEU A 1 178 ? -14.636 -19.051 -9.690 1.00 97.31 178 LEU A CA 1
ATOM 1314 C C . LEU A 1 178 ? -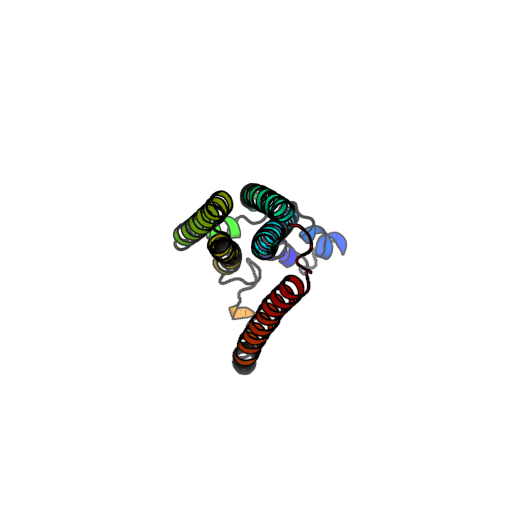13.991 -19.250 -8.311 1.00 97.31 178 LEU A C 1
ATOM 1316 O O . LEU A 1 178 ? -14.688 -19.466 -7.321 1.00 97.31 178 LEU A O 1
ATOM 1320 N N . GLY A 1 179 ? -12.668 -19.099 -8.232 1.00 96.19 179 GLY A N 1
ATOM 1321 C CA . GLY A 1 179 ? -11.919 -19.136 -6.981 1.00 96.19 179 GLY A CA 1
ATOM 1322 C C . GLY A 1 179 ? -12.383 -18.062 -6.000 1.00 96.19 179 GLY A C 1
ATOM 1323 O O . GLY A 1 179 ? -12.618 -18.370 -4.835 1.00 96.19 179 GLY A O 1
ATOM 1324 N N . ALA A 1 180 ? -12.598 -16.825 -6.458 1.00 95.75 180 ALA A N 1
ATOM 1325 C CA . ALA A 1 180 ? -13.120 -15.736 -5.633 1.00 95.75 180 ALA A CA 1
ATOM 1326 C C . ALA A 1 180 ? -14.531 -16.036 -5.093 1.00 95.75 180 ALA A C 1
ATOM 1328 O O . ALA A 1 180 ? -14.790 -15.813 -3.907 1.00 95.75 180 ALA A O 1
ATOM 1329 N N . ILE A 1 181 ? -15.419 -16.594 -5.925 1.00 97.06 181 ILE A N 1
ATOM 1330 C CA . ILE A 1 181 ? -16.781 -16.996 -5.528 1.00 97.06 181 ILE A CA 1
ATOM 1331 C C . ILE A 1 181 ? -16.759 -18.060 -4.427 1.00 97.06 181 ILE A C 1
ATOM 1333 O O . ILE A 1 181 ? -17.653 -18.071 -3.590 1.00 97.06 181 ILE A O 1
ATOM 1337 N N . VAL A 1 182 ? -15.752 -18.933 -4.383 1.00 96.69 182 VAL A N 1
ATOM 1338 C CA . VAL A 1 182 ? -15.601 -19.924 -3.303 1.00 96.69 182 VAL A CA 1
ATOM 1339 C C . VAL A 1 182 ? -14.906 -19.316 -2.079 1.00 96.69 182 VAL A C 1
ATOM 1341 O O . VAL A 1 182 ? -15.343 -19.507 -0.941 1.00 96.69 182 VAL A O 1
ATOM 1344 N N . LEU A 1 183 ? -13.833 -18.555 -2.303 1.00 95.25 183 LEU A N 1
ATOM 1345 C CA . LEU A 1 183 ? -12.960 -18.025 -1.259 1.00 95.25 183 LEU A CA 1
ATOM 1346 C C . LEU A 1 183 ? -13.674 -17.011 -0.359 1.00 95.25 183 LEU A C 1
ATOM 1348 O O . LEU A 1 183 ? -13.606 -17.127 0.866 1.00 95.25 183 LEU A O 1
ATOM 1352 N N . PHE A 1 184 ? -14.368 -16.026 -0.938 1.00 94.88 184 PHE A N 1
ATOM 1353 C CA . PHE A 1 184 ? -14.989 -14.953 -0.155 1.00 94.88 184 PHE A CA 1
ATOM 1354 C C . PHE A 1 184 ? -16.101 -15.453 0.784 1.00 94.88 184 PHE A C 1
ATOM 1356 O O . PHE A 1 184 ? -16.060 -15.102 1.969 1.00 94.88 184 PHE A O 1
ATOM 1363 N N . PRO A 1 185 ? -17.052 -16.304 0.348 1.00 94.81 185 PRO A N 1
ATOM 1364 C CA . PRO A 1 185 ? -18.041 -16.891 1.249 1.00 94.81 185 PRO A CA 1
ATOM 1365 C C . PRO A 1 185 ? -17.415 -17.774 2.325 1.00 94.81 185 PRO A C 1
ATOM 1367 O O . PRO A 1 185 ? -17.835 -17.701 3.479 1.00 94.81 185 PRO A O 1
ATOM 1370 N N . SER A 1 186 ? -16.389 -18.561 1.984 1.00 93.94 186 SER A N 1
ATOM 1371 C CA . SER A 1 186 ? -15.683 -19.399 2.959 1.00 93.94 186 SER A CA 1
ATOM 1372 C C . SER A 1 186 ? -15.037 -18.556 4.061 1.00 93.94 186 SER A C 1
ATOM 1374 O O . SER A 1 186 ? -15.239 -18.826 5.244 1.00 93.94 186 SER A O 1
ATOM 1376 N N . LEU A 1 187 ? -14.323 -17.483 3.698 1.00 91.31 187 LEU A N 1
ATOM 1377 C CA . LEU A 1 187 ? -13.739 -16.551 4.668 1.00 91.31 187 LEU A CA 1
ATOM 1378 C C . LEU A 1 187 ? -14.813 -15.847 5.504 1.00 91.31 187 LEU A C 1
ATOM 1380 O O . LEU A 1 187 ? -14.655 -15.701 6.715 1.00 91.31 187 LEU A O 1
ATOM 1384 N N . TYR A 1 188 ? -15.924 -15.439 4.888 1.00 92.38 188 TYR A N 1
ATOM 1385 C CA . TYR A 1 188 ? -17.038 -14.831 5.613 1.00 92.38 188 TYR A CA 1
ATOM 1386 C C . TYR A 1 188 ? -17.637 -15.791 6.651 1.00 92.38 188 TYR A C 1
ATOM 1388 O O . TYR A 1 188 ? -17.837 -15.403 7.804 1.00 92.38 188 TYR A O 1
ATOM 1396 N N . LEU A 1 189 ? -17.895 -17.045 6.267 1.00 91.25 189 LEU A N 1
ATOM 1397 C CA . LEU A 1 189 ? -18.400 -18.075 7.173 1.00 91.25 189 LEU A CA 1
ATOM 1398 C C . LEU A 1 189 ? -17.404 -18.355 8.299 1.00 91.25 189 LEU A C 1
ATOM 1400 O O . LEU A 1 189 ? -17.811 -18.385 9.458 1.00 91.25 189 LEU A O 1
ATOM 1404 N N . LEU A 1 190 ? -16.112 -18.467 7.977 1.00 90.94 190 LEU A N 1
ATOM 1405 C CA . LEU A 1 190 ? -15.035 -18.640 8.950 1.00 90.94 190 LEU A CA 1
ATOM 1406 C C . LEU A 1 190 ? -15.069 -17.523 10.001 1.00 90.94 190 LEU A C 1
ATOM 1408 O O . LEU A 1 190 ? -15.242 -17.792 11.190 1.00 90.94 190 LEU A O 1
ATOM 1412 N N . PHE A 1 191 ? -15.002 -16.259 9.572 1.00 85.94 191 PHE A N 1
ATOM 1413 C CA . PHE A 1 191 ? -15.030 -15.122 10.493 1.00 85.94 191 PHE A CA 1
ATOM 1414 C C . PHE A 1 191 ? -16.334 -15.045 11.293 1.00 85.94 191 PHE A C 1
ATOM 1416 O O . PHE A 1 191 ? -16.310 -14.693 12.471 1.00 85.94 191 PHE A O 1
ATOM 1423 N N . ARG A 1 192 ? -17.476 -15.392 10.688 1.00 86.81 192 ARG A N 1
ATOM 1424 C CA . ARG A 1 192 ? -18.777 -15.393 11.369 1.00 86.81 192 ARG A CA 1
ATOM 1425 C C . ARG A 1 192 ? -18.871 -16.474 12.446 1.00 86.81 192 ARG A C 1
ATOM 1427 O O . ARG A 1 192 ? -19.443 -16.207 13.501 1.00 86.81 192 ARG A O 1
ATOM 1434 N N . VAL A 1 193 ? -18.356 -17.674 12.187 1.00 88.50 193 VAL A N 1
ATOM 1435 C CA . VAL A 1 193 ? -18.391 -18.795 13.139 1.00 88.50 193 VAL A CA 1
ATOM 1436 C C . VAL A 1 193 ? -17.458 -18.524 14.311 1.00 88.50 193 VAL A C 1
ATOM 1438 O O . VAL A 1 193 ? -17.918 -18.533 15.450 1.00 88.50 193 VAL A O 1
ATOM 1441 N N . PHE A 1 194 ? -16.193 -18.188 14.046 1.00 80.56 194 PHE A N 1
ATOM 1442 C CA . PHE A 1 194 ? -15.219 -17.940 15.112 1.00 80.56 194 PHE A CA 1
ATOM 1443 C C . PHE A 1 194 ? -15.635 -16.786 16.022 1.00 80.56 194 PHE A C 1
ATOM 1445 O O . PHE A 1 194 ? -15.530 -16.904 17.238 1.00 80.56 194 PHE A O 1
ATOM 1452 N N . LYS A 1 195 ? -16.211 -15.720 15.458 1.00 74.38 195 LYS A N 1
ATOM 1453 C CA . LYS A 1 195 ? -16.690 -14.590 16.255 1.00 74.38 195 LYS A CA 1
ATOM 1454 C C . LYS A 1 195 ? -17.889 -14.937 17.148 1.00 74.38 195 LYS A C 1
ATOM 1456 O O . LYS A 1 195 ? -17.984 -14.421 18.251 1.00 74.38 195 LYS A O 1
ATOM 1461 N N . ARG A 1 196 ? -18.784 -15.832 16.705 1.00 69.75 196 ARG A N 1
ATOM 1462 C CA . ARG A 1 196 ? -19.923 -16.305 17.519 1.00 69.75 196 ARG A CA 1
ATOM 1463 C C . ARG A 1 196 ? -19.489 -17.206 18.674 1.00 69.75 196 ARG A C 1
ATOM 1465 O O . ARG A 1 196 ? 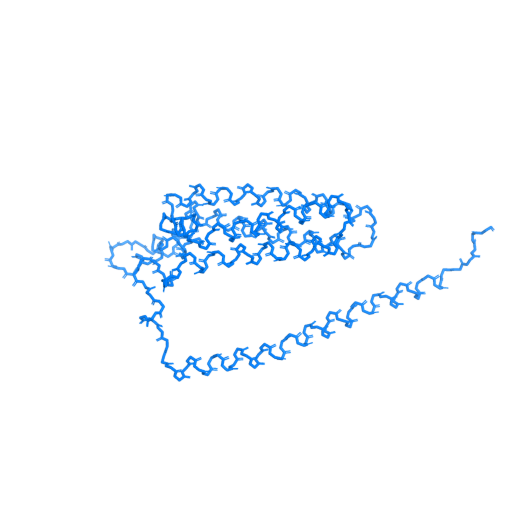-20.110 -17.172 19.730 1.00 69.75 196 ARG A O 1
ATOM 1472 N N . THR A 1 197 ? -18.460 -18.030 18.484 1.00 62.88 197 THR A N 1
ATOM 1473 C CA . THR A 1 197 ? -17.969 -18.935 19.536 1.00 62.88 197 THR A CA 1
ATOM 1474 C C . THR A 1 197 ? -17.315 -18.173 20.691 1.00 62.88 197 THR A C 1
ATOM 1476 O O . THR A 1 197 ? -17.468 -18.591 21.841 1.00 62.88 197 THR A O 1
ATOM 1479 N N . SER A 1 198 ? -16.651 -17.047 20.411 1.00 59.66 198 SER A N 1
ATOM 1480 C CA . SER A 1 198 ? -16.113 -16.145 21.437 1.00 59.66 198 SER A CA 1
ATOM 1481 C C . SER A 1 198 ? -17.216 -15.623 22.368 1.00 59.66 198 SER A C 1
ATOM 1483 O O . SER A 1 198 ? -17.094 -15.757 23.585 1.00 59.66 198 SER A O 1
ATOM 1485 N N . ASP A 1 199 ? -18.337 -15.150 21.808 1.00 61.25 199 ASP A N 1
ATOM 1486 C CA . ASP A 1 199 ? -19.468 -14.606 22.581 1.00 61.25 199 ASP A CA 1
ATOM 1487 C C . ASP A 1 199 ? -20.068 -15.642 23.559 1.00 61.25 199 ASP A C 1
ATOM 1489 O O . ASP A 1 199 ? -20.355 -15.332 24.717 1.00 61.25 199 ASP A O 1
ATOM 1493 N N . VAL A 1 200 ? -20.213 -16.904 23.131 1.00 62.25 200 VAL A N 1
ATOM 1494 C CA . VAL A 1 200 ? -20.810 -17.978 23.956 1.00 62.25 200 VAL A CA 1
ATOM 1495 C C . VAL A 1 200 ? -19.904 -18.384 25.126 1.00 62.25 200 VAL A C 1
ATOM 1497 O O . VAL A 1 200 ? -20.386 -18.692 26.223 1.00 62.25 200 VAL A O 1
ATOM 1500 N N . ARG A 1 201 ? -18.578 -18.383 24.925 1.00 59.19 201 ARG A N 1
ATOM 1501 C CA . ARG A 1 201 ? -17.616 -18.752 25.975 1.00 59.19 201 ARG A CA 1
ATOM 1502 C C . ARG A 1 201 ? -17.573 -17.712 27.096 1.00 59.19 201 ARG A C 1
ATOM 1504 O O . ARG A 1 201 ? -17.551 -18.113 28.258 1.00 59.19 201 ARG A O 1
ATOM 1511 N N . HIS A 1 202 ? -17.650 -16.421 26.764 1.00 57.47 202 HIS A N 1
ATOM 1512 C CA . HIS A 1 202 ? -17.746 -15.347 27.760 1.00 57.47 202 HIS A CA 1
ATOM 1513 C C . HIS A 1 202 ? -19.019 -15.445 28.603 1.00 57.47 202 HIS A C 1
ATOM 1515 O O . HIS A 1 202 ? -18.959 -15.325 29.827 1.00 57.47 202 HIS A O 1
ATOM 1521 N N . GLN A 1 203 ? -20.154 -15.760 27.973 1.00 57.84 203 GLN A N 1
ATOM 1522 C CA . GLN A 1 203 ? -21.424 -15.909 28.682 1.00 57.84 203 GLN A CA 1
ATOM 1523 C C . GLN A 1 203 ? -21.414 -17.084 29.671 1.00 57.84 203 GLN A C 1
ATOM 1525 O O . GLN A 1 203 ? -21.941 -16.976 30.774 1.00 57.84 203 GLN A O 1
ATOM 1530 N N . THR A 1 204 ? -20.763 -18.193 29.315 1.00 61.09 204 THR A N 1
ATOM 1531 C CA . THR A 1 204 ? -20.684 -19.370 30.194 1.00 61.09 204 THR A CA 1
ATOM 1532 C C . THR A 1 204 ? -19.776 -19.119 31.404 1.00 61.09 204 THR A C 1
ATOM 1534 O O . THR A 1 204 ? -20.128 -19.522 32.509 1.00 61.09 204 THR A O 1
ATOM 1537 N N . SER A 1 205 ? -18.646 -18.414 31.231 1.00 59.44 205 SER A N 1
ATOM 1538 C CA . SER A 1 205 ? -17.736 -18.093 32.343 1.00 59.44 205 SER A CA 1
ATOM 1539 C C . SER A 1 205 ? -18.349 -17.158 33.388 1.00 59.44 205 SER A C 1
ATOM 1541 O O . SER A 1 205 ? -18.059 -17.308 34.574 1.00 59.44 205 SER A O 1
ATOM 1543 N N . ASP A 1 206 ? -19.210 -16.230 32.961 1.00 59.34 206 ASP A N 1
ATOM 1544 C CA . ASP A 1 206 ? -19.858 -15.259 33.850 1.00 59.34 206 ASP A CA 1
ATOM 1545 C C . ASP A 1 206 ? -20.959 -15.917 34.701 1.00 59.34 206 ASP A C 1
ATOM 1547 O O . ASP A 1 206 ? -21.076 -15.651 35.892 1.00 59.34 206 ASP A O 1
ATOM 1551 N N . ILE A 1 207 ? -21.693 -16.880 34.127 1.00 65.06 207 ILE A N 1
ATOM 1552 C CA . ILE A 1 207 ? -22.725 -17.660 34.838 1.00 65.06 207 ILE A CA 1
ATOM 1553 C C . ILE A 1 207 ? -22.110 -18.590 35.899 1.00 65.06 207 ILE A C 1
ATOM 1555 O O . ILE A 1 207 ? -22.729 -18.861 36.925 1.00 65.06 207 ILE A O 1
ATOM 1559 N N . SER A 1 208 ? -20.893 -19.089 35.673 1.00 61.00 208 SER A N 1
ATOM 1560 C CA . SER A 1 208 ? -20.209 -20.011 36.591 1.00 61.00 208 SER A CA 1
ATOM 1561 C C . SER A 1 208 ? -19.430 -19.342 37.731 1.00 61.00 208 SER A C 1
ATOM 1563 O O . SER A 1 208 ? -18.844 -20.058 38.543 1.00 61.00 208 SER A O 1
ATOM 1565 N N . ARG A 1 209 ? -19.394 -18.002 37.823 1.00 55.50 209 ARG A N 1
ATOM 1566 C CA . ARG A 1 209 ? -18.830 -17.311 38.994 1.00 55.50 209 ARG A CA 1
ATOM 1567 C C . ARG A 1 209 ? -19.836 -17.384 40.153 1.00 55.50 209 ARG A C 1
ATOM 1569 O O . ARG A 1 209 ? -20.887 -16.752 40.061 1.00 55.50 209 ARG A O 1
ATOM 1576 N N . PRO A 1 210 ? -19.567 -18.146 41.232 1.00 60.50 210 PRO A N 1
ATOM 1577 C CA . PRO A 1 210 ? -20.466 -18.180 42.378 1.00 60.50 210 PRO A CA 1
ATOM 1578 C C . PRO A 1 210 ? -20.554 -16.785 43.007 1.00 60.50 210 PRO A C 1
ATOM 1580 O O . PRO A 1 210 ? -19.542 -16.123 43.225 1.00 60.50 210 PRO A O 1
ATOM 1583 N N . ALA A 1 211 ? -21.780 -16.349 43.289 1.00 61.31 211 ALA A N 1
ATOM 1584 C CA . ALA A 1 211 ? -22.106 -15.089 43.948 1.00 61.31 211 ALA A CA 1
ATOM 1585 C C . ALA A 1 211 ? -21.740 -15.126 45.446 1.00 61.31 211 ALA A C 1
ATOM 1587 O O . ALA A 1 211 ? -22.623 -15.090 46.299 1.00 61.31 211 ALA A O 1
ATOM 1588 N N . SER A 1 212 ? -20.454 -15.269 45.775 1.00 61.47 212 SER A N 1
ATOM 1589 C CA . SER A 1 212 ? -19.979 -15.388 47.161 1.00 61.47 212 SER A CA 1
ATOM 1590 C C . SER A 1 212 ? -19.151 -14.202 47.658 1.00 61.47 212 SER A C 1
ATOM 1592 O O . SER A 1 212 ? -18.390 -14.388 48.595 1.00 61.47 212 SER A O 1
ATOM 1594 N N . ASP A 1 213 ? -19.311 -13.013 47.073 1.00 56.47 213 ASP A N 1
ATOM 1595 C CA . ASP A 1 213 ? -18.746 -11.763 47.604 1.00 56.47 213 ASP A CA 1
ATOM 1596 C C . ASP A 1 213 ? -19.839 -10.675 47.645 1.00 56.47 213 ASP A C 1
ATOM 1598 O O . ASP A 1 213 ? -19.902 -9.792 46.786 1.00 56.47 213 ASP A O 1
ATOM 1602 N N . VAL A 1 214 ? -20.740 -10.779 48.628 1.00 49.97 214 VAL A N 1
ATOM 1603 C CA . VAL A 1 214 ? -21.541 -9.666 49.177 1.00 49.97 214 VAL A CA 1
ATOM 1604 C C . VAL A 1 214 ? -21.448 -9.733 50.692 1.00 49.97 214 VAL A C 1
ATOM 1606 O O . VAL A 1 214 ? -21.625 -10.852 51.226 1.00 49.97 214 VAL A O 1
#